Protein AF-A0A3B9ANY9-F1 (afdb_monomer)

Sequence (189 aa):
MGKILELLLRNGGFVTFLLLEVISFAIMVNFNTRQGEIWANTTGIFGGRALEKRQMASDYFNLYERADSLAHIVDSLQLRLSNARQIQIPIRDTFFLVSYDSLSRNDSVLRKTVRPLFRSLTAKVVKNSVSSANNWLIINRGSSDGVRTDMAVLSPEGIVGIARHVSSHFSLVMSVLHQQAKISVALPM

pLDDT: mean 70.11, std 19.38, range [39.09, 96.5]

Radius of gyration: 36.95 Å; Cα contacts (8 Å, |Δi|>4): 162; chains: 1; bounding box: 74×45×125 Å

Nearest PDB structures (foldseek):
  2j5u-assembly1_A  TM=5.912E-01  e=7.733E-05  Listeria monocytogenes
  6zm0-assembly1_AAA  TM=9.272E-01  e=2.166E-03  Pseudomonas aeruginosa PAO1
  2qf4-assembly2_B  TM=8.988E-01  e=1.078E-02  Streptococcus pneumoniae R6
  7eft-assembly1_A  TM=5.488E-01  e=4.630E-04  Escherichia coli
  7eft-assembly1_B  TM=5.488E-01  e=5.927E-04  Escherichia coli

Mean predicted aligned error: 20.97 Å

Foldseek 3Di:
DCPVVVVCVVPVVVVVVVVVVVVVVVCCVVVPPPPPVVVVVPVCPVVVVVVVVVVVVVVVVVVVVVVVVVVVVVVVVVVVVVVVVVPPDPPDPPQFDQDQPPPDDDDDDRPRPTDGPDDDDDWDWPDWDQPDLFTKTKTQAFVCSVDDFQDWDADPVGTFFTFHAGDHGMTITGGPSHPPGDDDDDDDD

Secondary structure (DSSP, 8-state):
--HHHHHHHHSHHHHHHHHHHHHHHHHHHHH--S-HHHHTTTHHHHHHHHHHHHHHHHHHHHHHHHHHHHHHHHHHHHHHHHHHHHS-----TTSEE--------S-S------EESS------EEEE--SSSS-EEEES--GGGT--TT-EEEETTEEEEEEEEE-SS-EEEEETTSTT---------

Structure (mmCIF, N/CA/C/O backbone):
data_AF-A0A3B9ANY9-F1
#
_entry.id   AF-A0A3B9ANY9-F1
#
loop_
_atom_site.group_PDB
_atom_site.id
_atom_site.type_symbol
_atom_site.label_atom_id
_atom_site.label_alt_id
_atom_site.label_comp_id
_atom_site.label_asym_id
_atom_site.label_entity_id
_atom_site.label_seq_id
_atom_site.pdbx_PDB_ins_code
_atom_site.Cartn_x
_atom_site.Cartn_y
_atom_site.Cartn_z
_atom_site.occupancy
_atom_site.B_iso_or_equiv
_atom_site.auth_seq_id
_atom_site.auth_comp_id
_atom_site.auth_asym_id
_atom_site.auth_atom_id
_atom_site.pdbx_PDB_model_num
ATOM 1 N N . MET A 1 1 ? -31.650 2.232 78.084 1.00 53.00 1 MET A N 1
ATOM 2 C CA . MET A 1 1 ? -31.500 1.262 76.976 1.00 53.00 1 MET A CA 1
ATOM 3 C C . MET A 1 1 ? -32.788 0.485 76.626 1.00 53.00 1 MET A C 1
ATOM 5 O O . MET A 1 1 ? -32.743 -0.274 75.677 1.00 53.00 1 MET A O 1
ATOM 9 N N . GLY A 1 2 ? -33.938 0.663 77.309 1.00 59.94 2 GLY A N 1
ATOM 10 C CA . GLY A 1 2 ? -35.181 -0.086 76.993 1.00 59.94 2 GLY A CA 1
ATOM 11 C C . GLY A 1 2 ? -36.208 0.624 76.092 1.00 59.94 2 GLY A C 1
ATOM 12 O O . GLY A 1 2 ? -36.966 -0.037 75.394 1.00 59.94 2 GLY A O 1
ATOM 13 N N . LYS A 1 3 ? -36.202 1.966 76.039 1.00 62.62 3 LYS A N 1
ATOM 14 C CA . LYS A 1 3 ? -37.214 2.754 75.301 1.00 62.62 3 LYS A CA 1
ATOM 15 C C . LYS A 1 3 ? -37.162 2.585 73.777 1.00 62.62 3 LYS A C 1
ATOM 17 O O . LYS A 1 3 ? -38.187 2.690 73.122 1.00 62.62 3 LYS A O 1
ATOM 22 N N . ILE A 1 4 ? -35.981 2.314 73.217 1.00 67.06 4 ILE A N 1
ATOM 23 C CA . ILE A 1 4 ? -35.810 2.085 71.770 1.00 67.06 4 ILE A CA 1
ATOM 24 C C . ILE A 1 4 ? -36.381 0.712 71.385 1.00 67.06 4 ILE A C 1
ATOM 26 O O . ILE A 1 4 ? -37.033 0.584 70.354 1.00 67.06 4 ILE A O 1
ATOM 30 N N . LEU A 1 5 ? -36.201 -0.294 72.252 1.00 65.81 5 LEU A N 1
ATOM 31 C CA . LEU A 1 5 ? -36.731 -1.643 72.046 1.00 65.81 5 LEU A CA 1
ATOM 32 C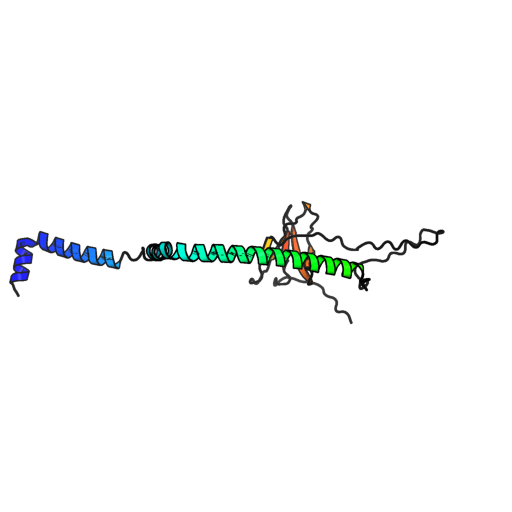 C . LEU A 1 5 ? -38.263 -1.676 72.175 1.00 65.81 5 LEU A C 1
ATOM 34 O O . LEU A 1 5 ? -38.941 -2.352 71.412 1.00 65.81 5 LEU A O 1
ATOM 38 N N . GLU A 1 6 ? -38.814 -0.896 73.106 1.00 67.38 6 GLU A N 1
ATOM 39 C CA . GLU A 1 6 ? -40.261 -0.765 73.310 1.00 67.38 6 GLU A CA 1
ATOM 40 C C . GLU A 1 6 ? -40.953 -0.065 72.124 1.00 67.38 6 GLU A C 1
ATOM 42 O O . GLU A 1 6 ? -42.042 -0.460 71.709 1.00 67.38 6 GLU A O 1
ATOM 47 N N . LEU A 1 7 ? -40.283 0.918 71.509 1.00 65.12 7 LEU A N 1
ATOM 48 C CA . LEU A 1 7 ? -40.751 1.601 70.297 1.00 65.12 7 LEU A CA 1
ATOM 49 C C . LEU A 1 7 ? -40.698 0.674 69.064 1.00 65.12 7 LEU A C 1
ATOM 51 O O . LEU A 1 7 ? -41.593 0.725 68.219 1.00 65.12 7 LEU A O 1
ATOM 55 N N . LEU A 1 8 ? -39.707 -0.229 69.018 1.00 62.38 8 LEU A N 1
ATOM 56 C CA . LEU A 1 8 ? -39.578 -1.285 68.008 1.00 62.38 8 LEU A CA 1
ATOM 57 C C . LEU A 1 8 ? -40.636 -2.393 68.163 1.00 62.38 8 LEU A C 1
ATOM 59 O O . LEU A 1 8 ? -41.054 -2.966 67.170 1.00 62.38 8 LEU A O 1
ATOM 63 N N . LEU A 1 9 ? -41.095 -2.706 69.376 1.00 66.00 9 LEU A N 1
ATOM 64 C CA . LEU A 1 9 ? -42.135 -3.723 69.602 1.00 66.00 9 LEU A CA 1
ATOM 65 C C . LEU A 1 9 ? -43.556 -3.170 69.421 1.00 66.00 9 LEU A C 1
ATOM 67 O O . LEU A 1 9 ? -44.425 -3.875 68.913 1.00 66.00 9 LEU A O 1
ATOM 71 N N . ARG A 1 10 ? -43.803 -1.905 69.786 1.00 69.06 10 ARG A N 1
ATOM 72 C CA . ARG A 1 10 ? -45.135 -1.280 69.709 1.00 69.06 10 ARG A CA 1
ATOM 73 C C . ARG A 1 10 ? -45.538 -0.871 68.289 1.00 69.06 10 ARG A C 1
ATOM 75 O O . ARG A 1 10 ? -46.685 -1.077 67.908 1.00 69.06 10 ARG A O 1
ATOM 82 N N . ASN A 1 11 ? -44.598 -0.346 67.499 1.00 70.81 11 ASN A N 1
ATOM 83 C CA . ASN A 1 11 ? -44.817 0.067 66.105 1.00 70.81 11 ASN A CA 1
ATOM 84 C C . ASN A 1 11 ? -43.984 -0.778 65.124 1.00 70.81 11 ASN A C 1
ATOM 86 O O . ASN A 1 11 ? -43.576 -0.286 64.070 1.00 70.81 11 ASN A O 1
ATOM 90 N N . GLY A 1 12 ? -43.721 -2.043 65.473 1.00 69.69 12 GLY A N 1
ATOM 91 C CA . GLY A 1 12 ? -42.703 -2.872 64.826 1.00 69.69 12 GLY A CA 1
ATOM 92 C C . GLY A 1 12 ? -42.782 -2.922 63.315 1.00 69.69 12 GLY A C 1
ATOM 93 O O . GLY A 1 12 ? -41.768 -2.674 62.679 1.00 69.69 12 GLY A O 1
ATOM 94 N N . GLY A 1 13 ? -43.976 -3.088 62.741 1.00 77.19 13 GLY A N 1
ATOM 95 C CA . GLY A 1 13 ? -44.142 -3.074 61.285 1.00 77.19 13 GLY A CA 1
ATOM 96 C C . GLY A 1 13 ? -43.659 -1.774 60.626 1.00 77.19 13 GLY A C 1
ATOM 97 O O . GLY A 1 13 ? -42.926 -1.820 59.640 1.00 77.19 13 GLY A O 1
ATOM 98 N N . PHE A 1 14 ? -44.005 -0.615 61.197 1.00 78.56 14 PHE A N 1
ATOM 99 C CA . PHE A 1 14 ? -43.627 0.694 60.650 1.00 78.56 14 PHE A CA 1
ATOM 100 C C . PHE A 1 14 ? -42.130 0.979 60.816 1.00 78.56 14 PHE A C 1
ATOM 102 O O . PHE A 1 14 ? -41.488 1.484 59.898 1.00 78.56 14 PHE A O 1
ATOM 109 N N . VAL A 1 15 ? -41.546 0.614 61.962 1.00 80.50 15 VAL A N 1
ATOM 110 C CA . VAL A 1 15 ? -40.112 0.836 62.204 1.00 80.50 15 VAL A CA 1
ATOM 111 C C . VAL A 1 15 ? -39.258 -0.112 61.361 1.00 80.50 15 VAL A C 1
ATOM 113 O O . VAL A 1 15 ? -38.256 0.321 60.795 1.00 80.50 15 VAL A O 1
ATOM 116 N N . THR A 1 16 ? -39.662 -1.379 61.206 1.00 79.62 16 THR A N 1
ATOM 117 C CA . THR A 1 16 ? -38.963 -2.317 60.315 1.00 79.62 16 THR A CA 1
ATOM 118 C C . THR A 1 16 ? -39.069 -1.903 58.854 1.00 79.62 16 THR A C 1
ATOM 120 O O . THR A 1 16 ? -38.093 -2.052 58.126 1.00 79.62 16 THR A O 1
ATOM 123 N N . PHE A 1 17 ? -40.210 -1.343 58.435 1.00 85.19 17 PHE A N 1
ATOM 124 C CA . PHE A 1 17 ? -40.393 -0.804 57.087 1.00 85.19 17 PHE A CA 1
ATOM 125 C C . PHE A 1 17 ? -39.437 0.365 56.819 1.00 85.19 17 PHE A C 1
ATOM 127 O O . PHE A 1 17 ? -38.683 0.314 55.854 1.00 85.19 17 PHE A O 1
ATOM 134 N N . LEU A 1 18 ? -39.386 1.354 57.720 1.00 86.62 18 LEU A N 1
ATOM 135 C CA . LEU A 1 18 ? -38.495 2.512 57.592 1.00 86.62 18 LEU A CA 1
ATOM 136 C C . LEU A 1 18 ? -37.012 2.102 57.559 1.00 86.62 18 LEU A C 1
ATOM 138 O O . LEU A 1 18 ? -36.223 2.640 56.785 1.00 86.62 18 LEU A O 1
ATOM 142 N N . LEU A 1 19 ? -36.625 1.133 58.393 1.00 85.94 19 LEU A N 1
ATOM 143 C CA . LEU A 1 19 ? -35.255 0.623 58.445 1.00 85.94 19 LEU A CA 1
ATOM 144 C C . LEU A 1 19 ? -34.889 -0.088 57.131 1.00 85.94 19 LEU A C 1
ATOM 146 O O . LEU A 1 19 ? -33.840 0.202 56.551 1.00 85.94 19 LEU A O 1
ATOM 150 N N . LEU A 1 20 ? -35.769 -0.959 56.620 1.00 87.19 20 LEU A N 1
ATOM 151 C CA . LEU A 1 20 ? -35.579 -1.599 55.315 1.00 87.19 20 LEU A CA 1
ATOM 152 C C . LEU A 1 20 ? -35.533 -0.580 54.171 1.00 87.19 20 LEU A C 1
ATOM 154 O O . LEU A 1 20 ? -34.732 -0.750 53.256 1.00 87.19 20 LEU A O 1
ATOM 158 N N . GLU A 1 21 ? -36.346 0.473 54.218 1.00 89.88 21 GLU A N 1
ATOM 159 C CA . GLU A 1 21 ? -36.380 1.519 53.196 1.00 89.88 21 GLU A CA 1
ATOM 160 C C . GLU A 1 21 ? -35.056 2.287 53.133 1.00 89.88 21 GLU A C 1
ATOM 162 O O . GLU A 1 21 ? -34.485 2.423 52.053 1.00 89.88 21 GLU A O 1
ATOM 167 N N . VAL A 1 22 ? -34.492 2.683 54.280 1.00 90.62 22 VAL A N 1
ATOM 168 C CA . VAL A 1 22 ? -33.173 3.339 54.343 1.00 90.62 22 VAL A CA 1
ATOM 169 C C . VAL A 1 22 ? -32.061 2.413 53.842 1.00 90.62 22 VAL A C 1
ATOM 171 O O . VAL A 1 22 ? -31.200 2.853 53.079 1.00 90.62 22 VAL A O 1
ATOM 174 N N . ILE A 1 23 ? -32.082 1.129 54.219 1.00 87.69 23 ILE A N 1
ATOM 175 C CA . ILE A 1 23 ? -31.108 0.139 53.730 1.00 87.69 23 ILE A CA 1
ATOM 176 C C . ILE A 1 23 ? -31.239 -0.044 52.214 1.00 87.69 23 ILE A C 1
ATOM 178 O O . ILE A 1 23 ? -30.233 -0.039 51.506 1.00 87.69 23 ILE A O 1
ATOM 182 N N . SER A 1 24 ? -32.460 -0.163 51.697 1.00 83.31 24 SER A N 1
ATOM 183 C CA . SER A 1 24 ? -32.713 -0.325 50.266 1.00 83.31 24 SER A CA 1
ATOM 184 C C . SER A 1 24 ? -32.292 0.915 49.477 1.00 83.31 24 SER A C 1
ATOM 186 O O . SER A 1 24 ? -31.692 0.785 48.412 1.00 83.31 24 SER A O 1
ATOM 188 N N . PHE A 1 25 ? -32.533 2.117 50.005 1.00 84.62 25 PHE A N 1
ATOM 189 C CA . PHE A 1 25 ? -32.096 3.370 49.389 1.00 84.62 25 PHE A CA 1
ATOM 190 C C . PHE A 1 25 ? -30.568 3.498 49.401 1.00 84.62 25 PHE A C 1
ATOM 192 O O . PHE A 1 25 ? -29.973 3.886 48.398 1.00 84.62 25 PHE A O 1
ATOM 199 N N . ALA A 1 26 ? -29.909 3.102 50.495 1.00 80.88 26 ALA A N 1
ATOM 200 C CA . ALA A 1 26 ? -28.451 3.070 50.586 1.00 80.88 26 ALA A CA 1
ATOM 201 C C . ALA A 1 26 ? -27.836 2.073 49.589 1.00 80.88 26 ALA A C 1
ATOM 203 O O . ALA A 1 26 ? -26.837 2.391 48.939 1.00 80.88 26 ALA A O 1
ATOM 204 N N . ILE A 1 27 ? -28.446 0.894 49.425 1.00 76.38 27 ILE A N 1
ATOM 205 C CA . ILE A 1 27 ? -28.044 -0.091 48.414 1.00 76.38 27 ILE A CA 1
ATOM 206 C C . ILE A 1 27 ? -28.290 0.463 47.007 1.00 76.38 27 ILE A C 1
ATOM 208 O O . ILE A 1 27 ? -27.401 0.362 46.173 1.00 76.38 27 ILE A O 1
ATOM 212 N N . MET A 1 28 ? -29.426 1.109 46.739 1.00 77.94 28 MET A N 1
ATOM 213 C CA . MET A 1 28 ? -29.736 1.716 45.439 1.00 77.94 28 MET A CA 1
ATOM 214 C C . MET A 1 28 ? -28.754 2.832 45.066 1.00 77.94 28 MET A C 1
ATOM 216 O O . MET A 1 28 ? -28.295 2.879 43.929 1.00 77.94 28 MET A O 1
ATOM 220 N N . VAL A 1 29 ? -28.376 3.691 46.014 1.00 71.25 29 VAL A N 1
ATOM 221 C CA . VAL A 1 29 ? -27.382 4.751 45.785 1.00 71.25 29 VAL A CA 1
ATOM 222 C C . VAL A 1 29 ? -25.990 4.166 45.520 1.00 71.25 29 VAL A C 1
ATOM 224 O O . VAL A 1 29 ? -25.296 4.645 44.628 1.00 71.25 29 VAL A O 1
ATOM 227 N N . ASN A 1 30 ? -25.586 3.113 46.239 1.00 67.19 30 ASN A N 1
ATOM 228 C CA . ASN A 1 30 ? -24.261 2.506 46.062 1.00 67.19 30 ASN A CA 1
ATOM 229 C C . ASN A 1 30 ? -24.165 1.588 44.827 1.00 67.19 30 ASN A C 1
ATOM 231 O O . ASN A 1 30 ? -23.149 1.601 44.132 1.00 67.19 30 ASN A O 1
ATOM 235 N N . PHE A 1 31 ? -25.208 0.808 44.519 1.00 62.72 31 PHE A N 1
ATOM 236 C CA . PHE A 1 31 ? -25.221 -0.136 43.393 1.00 62.72 31 PHE A CA 1
ATOM 237 C C . PHE A 1 31 ? -25.700 0.474 42.071 1.00 62.72 31 PHE A C 1
ATOM 239 O O . PHE A 1 31 ? -25.491 -0.138 41.024 1.00 62.72 31 PHE A O 1
ATOM 246 N N . ASN A 1 32 ? -26.266 1.687 42.065 1.00 54.31 32 ASN A N 1
ATOM 247 C CA . ASN A 1 32 ? -26.589 2.406 40.828 1.00 54.31 32 ASN A CA 1
ATOM 248 C C . ASN A 1 32 ? -25.433 3.297 40.340 1.00 54.31 32 ASN A C 1
ATOM 250 O O . ASN A 1 32 ? -25.612 4.450 39.955 1.00 54.31 32 ASN A O 1
ATOM 254 N N . THR A 1 33 ? -24.224 2.737 40.302 1.00 54.59 33 THR A N 1
ATOM 255 C CA . THR A 1 33 ? -23.091 3.289 39.545 1.00 54.59 33 THR A CA 1
ATOM 256 C C . THR A 1 33 ? -22.967 2.608 38.181 1.00 54.59 33 THR A C 1
ATOM 258 O O . THR A 1 33 ? -21.911 2.146 37.761 1.00 54.59 33 THR A O 1
ATOM 261 N N . ARG A 1 34 ? -24.068 2.621 37.424 1.00 53.94 34 ARG A N 1
ATOM 262 C CA . ARG A 1 34 ? -24.044 2.588 35.954 1.00 53.94 34 ARG A CA 1
ATOM 263 C C . ARG A 1 34 ? -24.903 3.711 35.389 1.00 53.94 34 ARG A C 1
ATOM 265 O O . ARG A 1 34 ? -25.868 3.483 34.675 1.00 53.94 34 ARG A O 1
ATOM 272 N N . GLN A 1 35 ? -24.509 4.940 35.713 1.00 45.81 35 GLN A N 1
ATOM 273 C CA . GLN A 1 35 ? -24.848 6.138 34.936 1.00 45.81 35 GLN A CA 1
ATOM 274 C C . GLN A 1 35 ? -23.787 7.253 35.067 1.00 45.81 35 GLN A C 1
ATOM 276 O O . GLN A 1 35 ? -24.061 8.422 34.809 1.00 45.81 35 GLN A O 1
ATOM 281 N N . GLY A 1 36 ? -22.539 6.885 35.392 1.00 46.50 36 GLY A N 1
ATOM 282 C CA . GLY A 1 36 ? -21.379 7.787 35.335 1.00 46.50 36 GLY A CA 1
ATOM 283 C C . GLY A 1 36 ? -20.925 8.137 33.909 1.00 46.50 36 GLY A C 1
ATOM 284 O O . GLY A 1 36 ? -20.193 9.101 33.722 1.00 46.50 36 GLY A O 1
ATOM 285 N N . GLU A 1 37 ? -21.401 7.411 32.892 1.00 45.47 37 GLU A N 1
ATOM 286 C CA . GLU A 1 37 ? -21.066 7.667 31.480 1.00 45.47 37 GLU A CA 1
ATOM 287 C C . GLU A 1 37 ? -22.014 8.675 30.798 1.00 45.47 37 GLU A C 1
ATOM 289 O O . GLU A 1 37 ? -21.666 9.264 29.774 1.00 45.47 37 GLU A O 1
ATOM 294 N N . ILE A 1 38 ? -23.191 8.950 31.378 1.00 50.59 38 ILE A N 1
ATOM 295 C CA . ILE A 1 38 ? -24.170 9.877 30.778 1.00 50.59 38 ILE A CA 1
ATOM 296 C C . ILE A 1 38 ? -23.976 11.316 31.288 1.00 50.59 38 ILE A C 1
ATOM 298 O O . ILE A 1 38 ? -24.151 12.264 30.527 1.00 50.59 38 ILE A O 1
ATOM 302 N N . TRP A 1 39 ? -23.500 11.517 32.521 1.00 39.34 39 TRP A N 1
ATOM 303 C CA . TRP A 1 39 ? -23.216 12.866 33.043 1.00 39.34 39 TRP A CA 1
ATOM 304 C C . TRP A 1 39 ? -21.868 13.448 32.593 1.00 39.34 39 TRP A C 1
ATOM 306 O O . TRP A 1 39 ? -21.738 14.669 32.512 1.00 39.34 39 TRP A O 1
ATOM 316 N N . ALA A 1 40 ? -20.906 12.614 32.180 1.00 48.75 40 ALA A N 1
ATOM 317 C CA . ALA A 1 40 ? -19.697 13.084 31.495 1.00 48.75 40 ALA A CA 1
ATOM 318 C C . ALA A 1 40 ? -20.006 13.770 30.144 1.00 48.75 40 ALA A C 1
ATOM 320 O O . ALA A 1 40 ? -19.209 14.573 29.665 1.00 48.75 40 ALA A O 1
ATOM 321 N N . ASN A 1 41 ? -21.184 13.515 29.560 1.00 47.84 41 ASN A N 1
ATOM 322 C CA . ASN A 1 41 ? -21.620 14.128 28.306 1.00 47.84 41 ASN A CA 1
ATOM 323 C C . ASN A 1 41 ? -22.408 15.442 28.479 1.00 47.84 41 ASN A C 1
ATOM 325 O O . ASN A 1 41 ? -22.498 16.213 27.528 1.00 47.84 41 ASN A O 1
ATOM 329 N N . THR A 1 42 ? -22.928 15.768 29.668 1.00 45.12 42 THR A N 1
ATOM 330 C CA . THR A 1 42 ? -23.765 16.977 29.846 1.00 45.12 42 THR A CA 1
ATOM 331 C C . THR A 1 42 ? -22.953 18.237 30.168 1.00 45.12 42 THR A C 1
ATOM 333 O O . THR A 1 42 ? -23.313 19.327 29.722 1.00 45.12 42 THR A O 1
ATOM 336 N N . THR A 1 43 ? -21.792 18.123 30.821 1.00 42.88 43 THR A N 1
ATOM 337 C CA . THR A 1 43 ? -20.878 19.273 31.018 1.00 42.88 43 THR A CA 1
ATOM 338 C C . THR A 1 43 ? -20.186 19.705 29.711 1.00 42.88 43 THR A C 1
ATOM 340 O O . THR A 1 43 ? -19.623 20.795 29.626 1.00 42.88 43 THR A O 1
ATOM 343 N N . GLY A 1 44 ? -20.290 18.900 28.646 1.00 48.59 44 GLY A N 1
ATOM 344 C CA . GLY A 1 44 ? -19.804 19.231 27.303 1.00 48.59 44 GLY A CA 1
ATOM 345 C C . GLY A 1 44 ? -20.751 20.094 26.458 1.00 48.59 44 GLY A C 1
ATOM 346 O O . GLY A 1 44 ?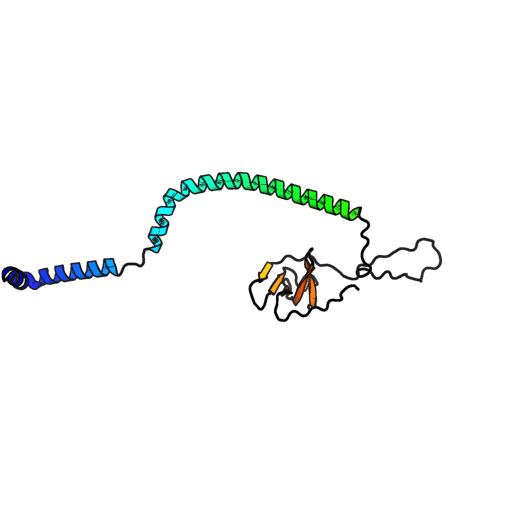 -20.317 20.657 25.457 1.00 48.59 44 GLY A O 1
ATOM 347 N N . ILE A 1 45 ? -22.026 20.254 26.836 1.00 48.06 45 ILE A N 1
ATOM 348 C CA . ILE A 1 45 ? -23.029 20.882 25.950 1.00 48.06 45 ILE A CA 1
ATOM 349 C C . ILE A 1 45 ? -23.028 22.417 26.064 1.00 48.06 45 ILE A C 1
ATOM 351 O O . ILE A 1 45 ? -23.220 23.110 25.066 1.00 48.06 45 ILE A O 1
ATOM 355 N N . PHE A 1 46 ? -22.722 22.976 27.241 1.00 46.44 46 PHE A N 1
ATOM 356 C CA . PHE A 1 46 ? -22.557 24.432 27.399 1.00 46.44 46 PHE A CA 1
ATOM 357 C C . PHE A 1 46 ? -21.133 24.926 27.088 1.00 46.44 46 PHE A C 1
ATOM 359 O O . PHE A 1 46 ? -20.973 26.054 26.624 1.00 46.44 46 PHE A O 1
ATOM 366 N N . GLY A 1 47 ? -20.111 24.075 27.246 1.00 50.31 47 GLY A N 1
ATOM 367 C CA . GLY A 1 47 ? -18.748 24.347 26.763 1.00 50.31 47 GLY A CA 1
ATOM 368 C C . GLY A 1 47 ? -18.593 24.196 25.241 1.00 50.31 47 GLY A C 1
ATOM 369 O O . GLY A 1 47 ? -17.744 24.851 24.635 1.00 50.31 47 GLY A O 1
ATOM 370 N N . GLY A 1 48 ? -19.457 23.394 24.606 1.00 43.62 48 GLY A N 1
ATOM 371 C CA . GLY A 1 48 ? -19.420 23.104 23.171 1.00 43.62 48 GLY A CA 1
ATOM 372 C C . GLY A 1 48 ? -19.661 24.316 22.269 1.00 43.62 48 GLY A C 1
ATOM 373 O O . GLY A 1 48 ? -18.995 24.448 21.249 1.00 43.62 48 GLY A O 1
ATOM 374 N N . ARG A 1 49 ? -20.516 25.274 22.663 1.00 48.22 49 ARG A N 1
ATOM 375 C CA . ARG A 1 49 ? -20.822 26.459 21.828 1.00 48.22 49 ARG A CA 1
ATOM 376 C C . ARG A 1 49 ? -19.689 27.487 21.752 1.00 48.22 49 ARG A C 1
ATOM 378 O O . ARG A 1 49 ? -19.588 28.220 20.769 1.00 48.22 49 ARG A O 1
ATOM 385 N N . ALA A 1 50 ? -18.829 27.550 22.768 1.00 54.88 50 ALA A N 1
ATOM 386 C CA . ALA A 1 50 ? -17.623 28.378 22.727 1.00 54.88 50 ALA A CA 1
ATOM 387 C C . ALA A 1 50 ? -16.503 27.706 21.911 1.00 54.88 50 ALA A C 1
ATOM 389 O O . ALA A 1 50 ? -15.721 28.390 21.249 1.00 54.88 50 ALA A O 1
ATOM 390 N N . LEU A 1 51 ? -16.457 26.369 21.915 1.00 50.75 51 LEU A N 1
ATOM 391 C CA . LEU A 1 51 ? -15.485 25.585 21.156 1.00 50.75 51 LEU A CA 1
ATOM 392 C C . LEU A 1 51 ? -15.829 25.532 19.654 1.00 50.75 51 LEU A C 1
ATOM 394 O O . LEU A 1 51 ? -14.942 25.669 18.818 1.00 50.75 51 LEU A O 1
ATOM 398 N N . GLU A 1 52 ? -17.115 25.455 19.307 1.00 51.69 52 GLU A N 1
ATOM 399 C CA . GLU A 1 52 ? -17.617 25.420 17.924 1.00 51.69 52 GLU A CA 1
ATOM 400 C C . GLU A 1 52 ? -17.329 26.726 17.158 1.00 51.69 52 GLU A C 1
ATOM 402 O O . GLU A 1 52 ? -16.891 26.696 16.008 1.00 51.69 52 GLU A O 1
ATOM 407 N N . LYS A 1 53 ? -17.447 27.888 17.821 1.00 52.53 53 LYS A N 1
ATOM 408 C CA . LYS A 1 53 ? -17.065 29.182 17.223 1.00 52.53 53 LYS A CA 1
ATOM 409 C C . LYS A 1 53 ? -15.556 29.327 17.003 1.00 52.53 53 LYS A C 1
ATOM 411 O O . LYS A 1 53 ? -15.145 30.011 16.068 1.00 52.53 53 LYS A O 1
ATOM 416 N N . ARG A 1 54 ? -14.725 28.677 17.828 1.00 52.97 54 ARG A N 1
ATOM 417 C CA . ARG A 1 54 ? -13.268 28.611 17.618 1.00 52.97 54 ARG A CA 1
ATOM 418 C C . ARG A 1 54 ? -12.908 27.690 16.451 1.00 52.97 54 ARG A C 1
ATOM 420 O O . ARG A 1 54 ? -12.010 28.019 15.680 1.00 52.97 54 ARG A O 1
ATOM 427 N N . GLN A 1 55 ? -13.637 26.587 16.299 1.00 44.47 55 GLN A N 1
ATOM 428 C CA . GLN A 1 55 ? -13.429 25.628 15.219 1.00 44.47 55 GLN A CA 1
ATOM 429 C C . GLN A 1 55 ? -13.802 26.221 13.851 1.00 44.47 55 GLN A C 1
ATOM 431 O O . GLN A 1 55 ? -13.007 26.125 12.925 1.00 44.47 55 GLN A O 1
ATOM 436 N N . MET A 1 56 ? -14.923 26.948 13.743 1.00 51.69 56 MET A N 1
ATOM 437 C CA . MET A 1 56 ? -15.331 27.606 12.489 1.00 51.69 56 MET A CA 1
ATOM 438 C C . MET A 1 56 ? -14.335 28.667 11.996 1.00 51.69 56 MET A C 1
ATOM 440 O O . MET A 1 56 ? -14.120 28.794 10.792 1.00 51.69 56 MET A O 1
ATOM 444 N N . ALA A 1 57 ? -13.699 29.414 12.905 1.00 56.47 57 ALA A N 1
ATOM 445 C CA . ALA A 1 57 ? -12.652 30.365 12.530 1.00 56.47 57 ALA A CA 1
ATOM 446 C C . ALA A 1 57 ? -11.369 29.643 12.072 1.00 56.47 57 ALA A C 1
ATOM 448 O O . ALA A 1 57 ? -10.787 30.020 11.059 1.00 56.47 57 ALA A O 1
ATOM 449 N N . SER A 1 58 ? -10.965 28.575 12.772 1.00 55.69 58 SER A N 1
ATOM 450 C CA . SER A 1 58 ? -9.809 27.737 12.406 1.00 55.69 58 SER A CA 1
ATOM 451 C C . SER A 1 58 ? -9.996 27.019 11.063 1.00 55.69 58 SER A C 1
ATOM 453 O O . SER A 1 58 ? -9.052 26.914 10.279 1.00 55.69 58 SER A O 1
ATOM 455 N N . ASP A 1 59 ? -11.216 26.574 10.758 1.00 54.41 59 ASP A N 1
ATOM 456 C CA . ASP A 1 59 ? -11.545 25.901 9.500 1.00 54.41 59 ASP A CA 1
ATOM 457 C C . ASP A 1 59 ? -11.497 26.860 8.297 1.00 54.41 59 ASP A C 1
ATOM 459 O O . ASP A 1 59 ? -11.093 26.445 7.210 1.00 54.41 59 ASP A O 1
ATOM 463 N N . TYR A 1 60 ? -11.813 28.151 8.478 1.00 56.25 60 TYR A N 1
ATOM 464 C CA . TYR A 1 60 ? -11.714 29.159 7.411 1.00 56.25 60 TYR A CA 1
ATOM 465 C C . TYR A 1 60 ? -10.255 29.511 7.073 1.00 56.25 60 TYR A C 1
ATOM 467 O O . TYR A 1 60 ? -9.904 29.630 5.899 1.00 56.25 60 TYR A O 1
ATOM 475 N N . PHE A 1 61 ? -9.380 29.600 8.084 1.00 58.88 61 PHE A N 1
ATOM 476 C CA . PHE A 1 61 ? -7.939 29.782 7.867 1.00 58.88 61 PHE A CA 1
ATOM 477 C C . PHE A 1 61 ? -7.279 28.519 7.283 1.00 58.88 61 PHE A C 1
ATOM 479 O O . PHE A 1 61 ? -6.482 28.629 6.354 1.00 58.88 61 PHE A O 1
ATOM 486 N N . ASN A 1 62 ? -7.697 27.320 7.710 1.00 56.22 62 ASN A N 1
ATOM 487 C CA . ASN A 1 62 ? -7.235 26.052 7.129 1.00 56.22 62 ASN A CA 1
ATOM 488 C C . ASN A 1 62 ? -7.656 25.859 5.665 1.00 56.22 62 ASN A C 1
ATOM 490 O O . ASN A 1 62 ? -6.955 25.183 4.914 1.00 56.22 62 ASN A O 1
ATOM 494 N N . LEU A 1 63 ? -8.803 26.397 5.239 1.00 57.34 63 LEU A N 1
ATOM 495 C CA . LEU A 1 63 ? -9.247 26.258 3.850 1.00 57.34 63 LEU A CA 1
ATOM 496 C C . LEU A 1 63 ? -8.395 27.105 2.896 1.00 57.34 63 LEU A C 1
ATOM 498 O O . LEU A 1 63 ? -8.080 26.644 1.800 1.00 57.34 63 LEU A O 1
ATOM 502 N N . TYR A 1 64 ? -7.966 28.293 3.334 1.00 54.41 64 TYR A N 1
ATOM 503 C CA . TYR A 1 64 ? -7.025 29.133 2.589 1.00 54.41 64 TYR A CA 1
ATOM 504 C C . TYR A 1 64 ? -5.638 28.475 2.509 1.00 54.41 64 TYR A C 1
ATOM 506 O O . TYR A 1 64 ? -5.080 28.348 1.425 1.00 54.41 64 TYR A O 1
ATOM 514 N N . GLU A 1 65 ? -5.138 27.927 3.619 1.00 56.88 65 GLU A N 1
ATOM 515 C CA . GLU A 1 65 ? -3.853 27.209 3.674 1.00 56.88 65 GLU A CA 1
ATOM 516 C C . GLU A 1 65 ? -3.853 25.922 2.823 1.00 56.88 65 GLU A C 1
ATOM 518 O O . GLU A 1 65 ? -2.855 25.565 2.191 1.00 56.88 65 GLU A O 1
ATOM 523 N N . ARG A 1 66 ? -4.997 25.230 2.732 1.00 52.59 66 ARG A N 1
ATOM 524 C CA . ARG A 1 66 ? -5.184 24.069 1.842 1.00 52.59 66 ARG A CA 1
ATOM 525 C C . ARG A 1 66 ? -5.286 24.458 0.369 1.00 52.59 66 ARG A C 1
ATOM 527 O O . ARG A 1 66 ? -4.811 23.705 -0.477 1.00 52.59 66 ARG A O 1
ATOM 534 N N . ALA A 1 67 ? -5.886 25.603 0.054 1.00 60.22 67 ALA A N 1
ATOM 535 C CA . ALA A 1 67 ? -5.949 26.107 -1.315 1.00 60.22 67 ALA A CA 1
ATOM 536 C C . ALA A 1 67 ? -4.561 26.544 -1.813 1.00 60.22 67 ALA A C 1
ATOM 538 O O . ALA A 1 67 ? -4.160 26.149 -2.908 1.00 60.22 67 ALA A O 1
ATOM 539 N N . ASP A 1 68 ? -3.800 27.262 -0.982 1.00 57.81 68 ASP A N 1
ATOM 540 C CA . ASP A 1 68 ? -2.449 27.730 -1.318 1.00 57.81 68 ASP A CA 1
ATOM 541 C C . ASP A 1 68 ? -1.439 26.573 -1.378 1.00 57.81 68 ASP A C 1
ATOM 543 O O . ASP A 1 68 ? -0.618 26.486 -2.293 1.00 57.81 68 ASP A O 1
ATOM 547 N N . SER A 1 69 ? -1.546 25.598 -0.467 1.00 62.12 69 SER A N 1
ATOM 548 C CA . SER A 1 69 ? -0.718 24.387 -0.543 1.00 62.12 69 SER A CA 1
ATOM 549 C C . SER A 1 69 ? -1.042 23.531 -1.767 1.00 62.12 69 SER A C 1
ATOM 551 O O . SER A 1 69 ? -0.124 22.967 -2.363 1.00 62.12 69 SER A O 1
ATOM 553 N N . LEU A 1 70 ? -2.304 23.458 -2.203 1.00 60.53 70 LEU A N 1
ATOM 554 C CA . LEU A 1 70 ? -2.658 22.736 -3.425 1.00 60.53 70 LEU A CA 1
ATOM 555 C C . LEU A 1 70 ? -2.123 23.448 -4.675 1.00 60.53 70 LEU A C 1
ATOM 557 O O . LEU A 1 70 ? -1.592 22.776 -5.557 1.00 60.53 70 LEU A O 1
ATOM 561 N N . ALA A 1 71 ? -2.190 24.781 -4.729 1.00 63.72 71 ALA A N 1
ATOM 562 C CA . ALA A 1 71 ? -1.602 25.574 -5.809 1.00 63.72 71 ALA A CA 1
ATOM 563 C C . ALA A 1 71 ? -0.075 25.404 -5.865 1.00 63.72 71 ALA A C 1
ATOM 565 O O . ALA A 1 71 ? 0.472 25.073 -6.914 1.00 63.72 71 ALA A O 1
ATOM 566 N N . HIS A 1 72 ? 0.607 25.478 -4.720 1.00 64.69 72 HIS A N 1
ATOM 567 C CA . HIS A 1 72 ? 2.054 25.274 -4.636 1.00 64.69 72 HIS A CA 1
ATOM 568 C C . HIS A 1 72 ? 2.478 23.838 -5.009 1.00 64.69 72 HIS A C 1
ATOM 570 O O . HIS A 1 72 ? 3.525 23.621 -5.628 1.00 64.69 72 HIS A O 1
ATOM 576 N N . ILE A 1 73 ? 1.675 22.821 -4.672 1.00 62.84 73 ILE A N 1
ATOM 577 C CA . ILE A 1 73 ? 1.915 21.433 -5.102 1.00 62.84 73 ILE A CA 1
ATOM 578 C C . ILE A 1 73 ? 1.717 21.295 -6.615 1.00 62.84 73 ILE A C 1
ATOM 580 O O . ILE A 1 73 ? 2.535 20.653 -7.270 1.00 62.84 73 ILE A O 1
ATOM 584 N N . VAL A 1 74 ? 0.675 21.900 -7.191 1.00 70.44 74 VAL A N 1
ATOM 585 C CA . VAL A 1 74 ? 0.444 21.870 -8.643 1.00 70.44 74 VAL A CA 1
ATOM 586 C C . VAL A 1 74 ? 1.575 22.576 -9.386 1.00 70.44 74 VAL A C 1
ATOM 588 O O . VAL A 1 74 ? 2.125 21.988 -10.315 1.00 70.44 74 VAL A O 1
ATOM 591 N N . ASP A 1 75 ? 1.991 23.758 -8.939 1.00 67.69 75 ASP A N 1
ATOM 592 C CA . ASP A 1 75 ? 3.080 24.513 -9.560 1.00 67.69 75 ASP A CA 1
ATOM 593 C C . ASP A 1 75 ? 4.412 23.779 -9.434 1.00 67.69 75 ASP A C 1
ATOM 595 O O . ASP A 1 75 ? 5.121 23.608 -10.423 1.00 67.69 75 ASP A O 1
ATOM 599 N N . SER A 1 76 ? 4.740 23.236 -8.258 1.00 72.25 76 SER A N 1
ATOM 600 C CA . SER A 1 76 ? 5.969 22.453 -8.083 1.00 72.25 76 SER A CA 1
ATOM 601 C C . SER A 1 76 ? 5.964 21.145 -8.883 1.00 72.25 76 SER A C 1
ATOM 603 O O . SER A 1 76 ? 7.010 20.740 -9.395 1.00 72.25 76 SER A O 1
ATOM 605 N N . LEU A 1 77 ? 4.810 20.492 -9.057 1.00 68.56 77 LEU A N 1
ATOM 606 C CA . LEU A 1 77 ? 4.671 19.326 -9.932 1.00 68.56 77 LEU A CA 1
ATOM 607 C C . LEU A 1 77 ? 4.791 19.706 -11.409 1.00 68.56 77 LEU A C 1
ATOM 609 O O . LEU A 1 77 ? 5.463 18.998 -12.156 1.00 68.56 77 LEU A O 1
ATOM 613 N N . GLN A 1 78 ? 4.198 20.820 -11.838 1.00 67.38 78 GLN A N 1
ATOM 614 C CA . GLN A 1 78 ? 4.335 21.323 -13.205 1.00 67.38 78 GLN A CA 1
ATOM 615 C C . GLN A 1 78 ? 5.777 21.737 -13.509 1.00 67.38 78 GLN A C 1
ATOM 617 O O . GLN A 1 78 ? 6.282 21.404 -14.579 1.00 67.38 78 GLN A O 1
ATOM 622 N N . LEU A 1 79 ? 6.468 22.359 -12.552 1.00 66.19 79 LEU A N 1
ATOM 623 C CA . LEU A 1 79 ? 7.878 22.738 -12.648 1.00 66.19 79 LEU A CA 1
ATOM 624 C C . LEU A 1 79 ? 8.787 21.496 -12.652 1.00 66.19 79 LEU A C 1
ATOM 626 O O . LEU A 1 79 ? 9.750 21.419 -13.408 1.00 66.19 79 LEU A O 1
ATOM 630 N N . ARG A 1 80 ? 8.448 20.450 -11.887 1.00 62.81 80 ARG A N 1
ATOM 631 C CA . ARG A 1 80 ? 9.125 19.145 -11.981 1.00 62.81 80 ARG A CA 1
ATOM 632 C C . ARG A 1 80 ? 8.877 18.455 -13.315 1.00 62.81 80 ARG A C 1
ATOM 634 O O . ARG A 1 80 ? 9.799 17.838 -13.828 1.00 62.81 80 ARG A O 1
ATOM 641 N N . LEU A 1 81 ? 7.679 18.546 -13.889 1.00 63.47 81 LEU A N 1
ATOM 642 C CA . LEU A 1 81 ? 7.376 17.977 -15.204 1.00 63.47 81 LEU A CA 1
ATOM 643 C C . LEU A 1 81 ? 8.037 18.762 -16.342 1.00 63.47 81 LEU A C 1
ATOM 645 O O . LEU A 1 81 ? 8.500 18.143 -17.298 1.00 63.47 81 LEU A O 1
ATOM 649 N N . SER A 1 82 ? 8.119 20.092 -16.257 1.00 56.91 82 SER A N 1
ATOM 650 C CA . SER A 1 82 ? 8.843 20.912 -17.235 1.00 56.91 82 SER A CA 1
ATOM 651 C C . SER A 1 82 ? 10.350 20.669 -17.144 1.00 56.91 82 SER A C 1
ATOM 653 O O . SER A 1 82 ? 10.979 20.395 -18.166 1.00 56.91 82 SER A O 1
ATOM 655 N N . ASN A 1 83 ? 10.906 20.612 -15.930 1.00 57.00 83 ASN A N 1
ATOM 656 C CA . ASN A 1 83 ? 12.301 20.239 -15.711 1.00 57.00 83 ASN A CA 1
ATOM 657 C C . ASN A 1 83 ? 12.576 18.789 -16.123 1.00 57.00 83 ASN A C 1
ATOM 659 O O . ASN A 1 83 ? 13.592 18.536 -16.748 1.00 57.00 83 ASN A O 1
ATOM 663 N N . ALA A 1 84 ? 11.681 17.833 -15.864 1.00 53.84 84 ALA A N 1
ATOM 664 C CA . ALA A 1 84 ? 11.844 16.442 -16.302 1.00 53.84 84 ALA A CA 1
ATOM 665 C C . ALA A 1 84 ? 11.705 16.265 -17.823 1.00 53.84 84 ALA A C 1
ATOM 667 O O . ALA A 1 84 ? 12.239 15.307 -18.371 1.00 53.84 84 ALA A O 1
ATOM 668 N N . ARG A 1 85 ? 11.019 17.179 -18.525 1.00 50.88 85 ARG A N 1
ATOM 669 C CA . ARG A 1 85 ? 11.029 17.237 -19.997 1.00 50.88 85 ARG A CA 1
ATOM 670 C C . ARG A 1 85 ? 12.332 17.818 -20.549 1.00 50.88 85 ARG A C 1
ATOM 672 O O . ARG A 1 85 ? 12.685 17.504 -21.681 1.00 50.88 85 ARG A O 1
ATOM 679 N N . GLN A 1 86 ? 13.031 18.646 -19.772 1.00 42.22 86 GLN A N 1
ATOM 680 C CA . GLN A 1 86 ? 14.290 19.283 -20.170 1.00 42.22 86 GLN A CA 1
ATOM 681 C C . GLN A 1 86 ? 15.533 18.515 -19.692 1.00 42.22 86 GLN A C 1
ATOM 683 O O . GLN A 1 86 ? 16.587 18.575 -20.324 1.00 42.22 86 GLN A O 1
ATOM 688 N N . ILE A 1 87 ? 15.397 17.713 -18.636 1.00 40.28 87 ILE A N 1
ATOM 689 C CA . ILE A 1 87 ? 16.347 16.677 -18.253 1.00 40.28 87 ILE A CA 1
ATOM 690 C C . ILE A 1 87 ? 16.137 15.536 -19.243 1.00 40.28 87 ILE A C 1
ATOM 692 O O . ILE A 1 87 ? 15.270 14.683 -19.077 1.00 40.28 87 ILE A O 1
ATOM 696 N N . GLN A 1 88 ? 16.953 15.539 -20.296 1.00 41.75 88 GLN A N 1
ATOM 697 C CA . GLN A 1 88 ? 17.374 14.317 -20.968 1.00 41.75 88 GLN A CA 1
ATOM 698 C C . GLN A 1 88 ? 17.806 13.354 -19.868 1.00 41.75 88 GLN A C 1
ATOM 700 O O . GLN A 1 88 ? 18.896 13.475 -19.316 1.00 41.75 88 GLN A O 1
ATOM 705 N N . ILE A 1 89 ? 16.895 12.481 -19.453 1.00 39.28 89 ILE A N 1
ATOM 706 C CA . ILE A 1 89 ? 17.183 11.514 -18.414 1.00 39.28 89 ILE A CA 1
ATOM 707 C C . ILE A 1 89 ? 18.339 10.669 -18.980 1.00 39.28 89 ILE A C 1
ATOM 709 O O . ILE A 1 89 ? 18.178 10.093 -20.062 1.00 39.28 89 ILE A O 1
ATOM 713 N N . PRO A 1 90 ? 19.501 10.568 -18.312 1.00 43.84 90 PRO A N 1
ATOM 714 C CA . PRO A 1 90 ? 20.419 9.473 -18.572 1.00 43.84 90 PRO A CA 1
ATOM 715 C C . PRO A 1 90 ? 19.735 8.222 -18.007 1.00 43.84 90 PRO A C 1
ATOM 717 O O . PRO A 1 90 ? 19.976 7.804 -16.876 1.00 43.84 90 PRO A O 1
ATOM 720 N N . ILE A 1 91 ? 18.741 7.712 -18.741 1.00 46.84 91 ILE A N 1
ATOM 721 C CA . ILE A 1 91 ? 17.925 6.569 -18.333 1.00 46.84 91 ILE A CA 1
ATOM 722 C C . ILE A 1 91 ? 18.862 5.377 -18.380 1.00 46.84 91 ILE A C 1
ATOM 724 O O . ILE A 1 91 ? 19.256 4.955 -19.463 1.00 46.84 91 ILE A O 1
ATOM 728 N N . ARG A 1 92 ? 19.224 4.852 -17.206 1.00 44.19 92 ARG A N 1
ATOM 729 C CA . ARG A 1 92 ? 19.899 3.558 -17.091 1.00 44.19 92 ARG A CA 1
ATOM 730 C C . ARG A 1 92 ? 19.150 2.532 -17.946 1.00 44.19 92 ARG A C 1
ATOM 732 O O . ARG A 1 92 ? 17.934 2.391 -17.814 1.00 44.19 92 ARG A O 1
ATOM 739 N N . ASP A 1 93 ? 19.902 1.846 -18.799 1.00 43.97 93 ASP A N 1
ATOM 740 C CA . ASP A 1 93 ? 19.501 1.033 -19.958 1.00 43.97 93 ASP A CA 1
ATOM 741 C C . ASP A 1 93 ? 18.493 -0.116 -19.717 1.00 43.97 93 ASP A C 1
ATOM 743 O O . ASP A 1 93 ? 18.215 -0.903 -20.615 1.00 43.97 93 ASP A O 1
ATOM 747 N N . THR A 1 94 ? 17.903 -0.254 -18.530 1.00 52.84 94 THR A N 1
ATOM 748 C CA . THR A 1 94 ? 17.133 -1.449 -18.149 1.00 52.84 94 THR A CA 1
ATOM 749 C C . THR A 1 94 ? 15.635 -1.386 -18.486 1.00 52.84 94 THR A C 1
ATOM 751 O O . THR A 1 94 ? 14.951 -2.403 -18.403 1.00 52.84 94 THR A O 1
ATOM 754 N N . PHE A 1 95 ? 15.091 -0.223 -18.874 1.00 43.09 95 PHE A N 1
ATOM 755 C CA . PHE A 1 95 ? 13.642 -0.046 -19.114 1.00 43.09 95 PHE A CA 1
ATOM 756 C C . PHE A 1 95 ? 13.211 -0.078 -20.588 1.00 43.09 95 PHE A C 1
ATOM 758 O O . PHE A 1 95 ? 12.010 -0.145 -20.877 1.00 43.09 95 PHE A O 1
ATOM 765 N N . PHE A 1 96 ? 14.162 -0.106 -21.526 1.00 39.09 96 PHE A N 1
ATOM 766 C CA . PHE A 1 96 ? 13.886 -0.119 -22.963 1.00 39.09 96 PHE A CA 1
ATOM 767 C C . PHE A 1 96 ? 14.831 -1.084 -23.691 1.00 39.09 96 PHE A C 1
ATOM 769 O O . PHE A 1 96 ? 16.042 -0.903 -23.654 1.00 39.09 96 PHE A O 1
ATOM 776 N N . LEU A 1 97 ? 14.293 -2.078 -24.410 1.00 40.28 97 LEU A N 1
ATOM 777 C CA . LEU A 1 97 ? 15.072 -2.789 -25.427 1.00 40.28 97 LEU A CA 1
ATOM 778 C C . LEU A 1 97 ? 15.196 -1.853 -26.631 1.00 40.28 97 LEU A C 1
ATOM 780 O O . LEU A 1 97 ? 14.213 -1.588 -27.326 1.00 40.28 97 LEU A O 1
ATOM 784 N N . VAL A 1 98 ? 16.399 -1.345 -26.886 1.00 41.78 98 VAL A N 1
ATOM 785 C CA . VAL A 1 98 ? 16.716 -0.712 -28.168 1.00 41.78 98 VAL A CA 1
ATOM 786 C C . VAL A 1 98 ? 16.874 -1.833 -29.193 1.00 41.78 98 VAL A C 1
ATOM 788 O O . VAL A 1 98 ? 17.955 -2.385 -29.363 1.00 41.78 98 VAL A O 1
ATOM 791 N N . SER A 1 99 ? 15.778 -2.213 -29.848 1.00 45.59 99 SER A N 1
ATOM 792 C CA . SER A 1 99 ? 15.851 -3.091 -31.016 1.00 45.59 99 SER A CA 1
ATOM 793 C C . SER A 1 99 ? 16.161 -2.239 -32.242 1.00 45.59 99 SER A C 1
ATOM 795 O O . SER A 1 99 ? 15.351 -1.397 -32.635 1.00 45.59 99 SER A O 1
ATOM 797 N N . TYR A 1 100 ? 17.332 -2.445 -32.841 1.00 44.19 100 TYR A N 1
ATOM 798 C CA . TYR A 1 100 ? 17.635 -1.932 -34.173 1.00 44.19 100 TYR A CA 1
ATOM 799 C C . TYR A 1 100 ? 16.949 -2.855 -35.177 1.00 44.19 100 TYR A C 1
ATOM 801 O O . TYR A 1 100 ? 17.365 -3.998 -35.349 1.00 44.19 100 TYR A O 1
ATOM 809 N N . ASP A 1 101 ? 15.860 -2.394 -35.785 1.00 39.69 101 ASP A N 1
ATOM 810 C CA . ASP A 1 101 ? 15.233 -3.125 -36.883 1.00 39.69 101 ASP A CA 1
ATOM 811 C C . ASP A 1 101 ? 16.155 -3.016 -38.106 1.00 39.69 101 ASP A C 1
ATOM 813 O O . ASP A 1 101 ? 16.306 -1.943 -38.692 1.00 39.69 101 ASP A O 1
ATOM 817 N N . SER A 1 102 ? 16.860 -4.097 -38.442 1.00 45.66 102 SER A N 1
ATOM 818 C CA . SER A 1 102 ? 17.793 -4.149 -39.575 1.00 45.66 102 SER A CA 1
ATOM 819 C C . SER A 1 102 ? 17.090 -4.385 -40.918 1.00 45.66 102 SER A C 1
ATOM 821 O O . SER A 1 102 ? 17.741 -4.720 -41.908 1.00 45.66 102 SER A O 1
ATOM 823 N N . LEU A 1 103 ? 15.772 -4.175 -40.987 1.00 50.50 103 LEU A N 1
ATOM 824 C CA . LEU A 1 103 ? 14.967 -4.357 -42.192 1.00 50.50 103 LEU A CA 1
ATOM 825 C C . LEU A 1 103 ? 14.380 -3.037 -42.708 1.00 50.50 103 LEU A C 1
ATOM 827 O O . LEU A 1 103 ? 13.177 -2.911 -42.894 1.00 50.50 103 LEU A O 1
ATOM 831 N N . SER A 1 104 ? 15.226 -2.051 -43.011 1.00 41.22 104 SER A N 1
ATOM 832 C CA . SER A 1 104 ? 14.876 -1.074 -44.051 1.00 41.22 104 SER A CA 1
ATOM 833 C C . SER A 1 104 ? 16.130 -0.496 -44.692 1.00 41.22 104 SER A C 1
ATOM 835 O O . SER A 1 104 ? 16.687 0.520 -44.281 1.00 41.22 104 SER A O 1
ATOM 837 N N . ARG A 1 105 ? 16.594 -1.199 -45.723 1.00 49.91 105 ARG A N 1
ATOM 838 C CA . ARG A 1 105 ? 17.558 -0.702 -46.703 1.00 49.91 105 ARG A CA 1
ATOM 839 C C . ARG A 1 105 ? 16.906 0.507 -47.397 1.00 49.91 105 ARG A C 1
ATOM 841 O O . ARG A 1 105 ? 15.821 0.353 -47.943 1.00 49.91 105 ARG A O 1
ATOM 848 N N . ASN A 1 106 ? 17.577 1.659 -47.372 1.00 49.12 106 ASN A N 1
ATOM 849 C CA . ASN A 1 106 ? 17.184 2.944 -47.977 1.00 49.12 106 ASN A CA 1
ATOM 850 C C . ASN A 1 106 ? 16.101 3.743 -47.230 1.00 49.12 106 ASN A C 1
ATOM 852 O O . ASN A 1 106 ? 14.960 3.783 -47.662 1.00 49.12 106 ASN A O 1
ATOM 856 N N . ASP A 1 107 ? 16.458 4.426 -46.146 1.00 41.88 107 ASP A N 1
ATOM 857 C CA . ASP A 1 107 ? 16.424 5.897 -46.091 1.00 41.88 107 ASP A CA 1
ATOM 858 C C . ASP A 1 107 ? 17.046 6.351 -44.761 1.00 41.88 107 ASP A C 1
ATOM 860 O O . ASP A 1 107 ? 16.999 5.653 -43.749 1.00 41.88 107 ASP A O 1
ATOM 864 N N . SER A 1 108 ? 17.679 7.509 -44.768 1.00 50.50 108 SER A N 1
ATOM 865 C CA . SER A 1 108 ? 18.638 8.014 -43.774 1.00 50.50 108 SER A CA 1
ATOM 866 C C . SER A 1 108 ? 18.054 8.452 -42.417 1.00 50.50 108 SER A C 1
ATOM 868 O O . SER A 1 108 ? 18.624 9.297 -41.730 1.00 50.50 108 SER A O 1
ATOM 870 N N . VAL A 1 109 ? 16.955 7.847 -41.962 1.00 46.84 109 VAL A N 1
ATOM 871 C CA . VAL A 1 109 ? 16.357 8.137 -40.653 1.00 46.84 109 VAL A CA 1
ATOM 872 C C . VAL A 1 109 ? 16.124 6.838 -39.890 1.00 46.84 109 VAL A C 1
ATOM 874 O O . VAL A 1 109 ? 15.063 6.220 -39.963 1.00 46.84 109 VAL A O 1
ATOM 877 N N . LEU A 1 110 ? 17.130 6.431 -39.109 1.00 45.22 110 LEU A N 1
ATOM 878 C CA . LEU A 1 110 ? 16.984 5.397 -38.085 1.00 45.22 110 LEU A CA 1
ATOM 879 C C . LEU A 1 110 ? 15.932 5.861 -37.071 1.00 45.22 110 LEU A C 1
ATOM 881 O O . LEU A 1 110 ? 16.200 6.638 -36.153 1.00 45.22 110 LEU A O 1
ATOM 885 N N . ARG A 1 111 ? 14.696 5.403 -37.252 1.00 43.84 111 ARG A N 1
ATOM 886 C CA . ARG A 1 111 ? 13.576 5.717 -36.373 1.00 43.84 111 ARG A CA 1
ATOM 887 C C . ARG A 1 111 ? 13.753 4.944 -35.067 1.00 43.84 111 ARG A C 1
ATOM 889 O O . ARG A 1 111 ? 13.284 3.815 -34.931 1.00 43.84 111 ARG A O 1
ATOM 896 N N . LYS A 1 112 ? 14.456 5.560 -34.109 1.00 44.88 112 LYS A N 1
ATOM 897 C CA . LYS A 1 112 ? 14.654 5.062 -32.738 1.00 44.88 112 LYS A CA 1
ATOM 898 C C . LYS A 1 112 ? 13.290 4.874 -32.071 1.00 44.88 112 LYS A C 1
ATOM 900 O O . LYS A 1 112 ? 12.742 5.786 -31.459 1.00 44.88 112 LYS A O 1
ATOM 905 N N . THR A 1 113 ? 12.711 3.690 -32.225 1.00 49.97 113 THR A N 1
ATOM 906 C CA . THR A 1 113 ? 11.409 3.361 -31.647 1.00 49.97 113 THR A CA 1
ATOM 907 C C . THR A 1 113 ? 11.650 2.843 -30.238 1.00 49.97 113 THR A C 1
ATOM 909 O O . THR A 1 113 ? 11.843 1.653 -30.012 1.00 49.97 113 THR A O 1
ATOM 912 N N . VAL A 1 114 ? 11.692 3.767 -29.283 1.00 50.69 114 VAL A N 1
ATOM 913 C CA . VAL A 1 114 ? 11.818 3.461 -27.856 1.00 50.69 114 VAL A CA 1
ATOM 914 C C . VAL A 1 114 ? 10.488 2.864 -27.384 1.00 50.69 114 VAL A C 1
ATOM 916 O O . VAL A 1 114 ? 9.522 3.594 -27.166 1.00 50.69 114 VAL A O 1
ATOM 919 N N . ARG A 1 115 ? 10.396 1.532 -27.280 1.00 52.75 115 ARG A N 1
ATOM 920 C CA . ARG A 1 115 ? 9.210 0.857 -26.724 1.00 52.75 115 ARG A CA 1
ATOM 921 C C . ARG A 1 115 ? 9.440 0.544 -25.246 1.00 52.75 115 AR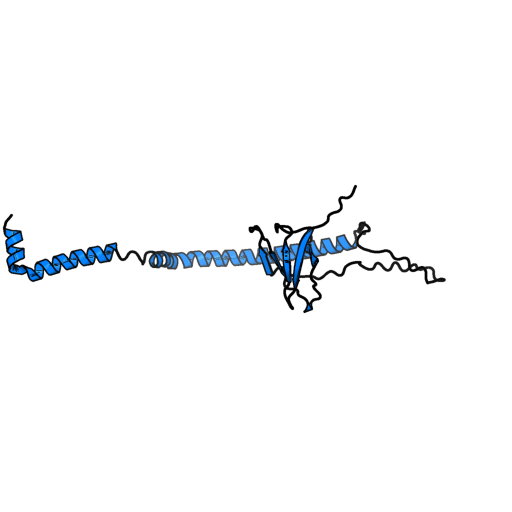G A C 1
ATOM 923 O O . ARG A 1 115 ? 10.402 -0.164 -24.947 1.00 52.75 115 ARG A O 1
ATOM 930 N N . PRO A 1 116 ? 8.594 1.040 -24.324 1.00 53.81 116 PRO A N 1
ATOM 931 C CA . PRO A 1 116 ? 8.701 0.669 -22.920 1.00 53.81 116 PRO A CA 1
ATOM 932 C C . PRO A 1 116 ? 8.479 -0.837 -22.784 1.00 53.81 116 PRO A C 1
ATOM 934 O O . PRO A 1 116 ? 7.473 -1.365 -23.257 1.00 53.81 116 PRO A O 1
ATOM 937 N N . LEU A 1 117 ? 9.419 -1.527 -22.136 1.00 61.22 117 LEU A N 1
ATOM 938 C CA . LEU A 1 117 ? 9.322 -2.964 -21.848 1.00 61.22 117 LEU A CA 1
ATOM 939 C C . LEU A 1 117 ? 8.127 -3.298 -20.943 1.00 61.22 117 LEU A C 1
ATOM 941 O O . LEU A 1 117 ? 7.635 -4.424 -20.948 1.00 61.22 117 LEU A O 1
ATOM 945 N N . PHE A 1 118 ? 7.644 -2.311 -20.186 1.00 68.00 118 PHE A N 1
ATOM 946 C CA . PHE A 1 118 ? 6.600 -2.481 -19.187 1.00 68.00 118 PHE A CA 1
ATOM 947 C C . PHE A 1 118 ? 5.461 -1.486 -19.397 1.00 68.00 118 PHE A C 1
ATOM 949 O O . PHE A 1 118 ? 5.676 -0.295 -19.624 1.00 68.00 118 PHE A O 1
ATOM 956 N N . ARG A 1 119 ? 4.226 -1.979 -19.272 1.00 78.44 119 ARG A N 1
ATOM 957 C CA . ARG A 1 119 ? 3.017 -1.154 -19.223 1.00 78.44 119 ARG A CA 1
ATOM 958 C C . ARG A 1 119 ? 2.706 -0.827 -17.766 1.00 78.44 119 ARG A C 1
ATOM 960 O O . ARG A 1 119 ? 2.422 -1.735 -16.990 1.00 78.44 119 ARG A O 1
ATOM 967 N N . SER A 1 120 ? 2.731 0.452 -17.405 1.00 81.31 120 SER A N 1
ATOM 968 C CA . SER A 1 120 ? 2.332 0.915 -16.075 1.00 81.31 120 SER A CA 1
ATOM 969 C C . SER A 1 120 ? 0.817 1.130 -15.987 1.00 81.31 120 SER A C 1
ATOM 971 O O . SER A 1 120 ? 0.166 1.546 -16.947 1.00 81.31 120 SER A O 1
ATOM 973 N N . LEU A 1 121 ? 0.249 0.820 -14.820 1.00 85.94 121 LEU A N 1
ATOM 974 C CA . LEU A 1 121 ? -1.165 0.996 -14.492 1.00 85.94 121 LEU A CA 1
ATOM 975 C C . LEU A 1 121 ? -1.262 1.788 -13.188 1.00 85.94 121 LEU A C 1
ATOM 977 O O . LEU A 1 121 ? -0.747 1.358 -12.158 1.00 85.94 121 LEU A O 1
ATOM 981 N N . THR A 1 122 ? -1.928 2.941 -13.225 1.00 88.31 122 THR A N 1
ATOM 982 C CA . THR A 1 122 ? -2.108 3.775 -12.031 1.00 88.31 122 THR A CA 1
ATOM 983 C C . THR A 1 122 ? -3.246 3.234 -11.167 1.00 88.31 122 THR A C 1
ATOM 985 O O . THR A 1 122 ? -4.380 3.070 -11.635 1.00 88.31 122 THR A O 1
ATOM 988 N N . ALA A 1 123 ? -2.950 3.004 -9.889 1.00 87.00 123 ALA A N 1
ATOM 989 C CA . ALA A 1 123 ? -3.886 2.508 -8.888 1.00 87.00 123 ALA A CA 1
ATOM 990 C C . ALA A 1 123 ? -3.809 3.348 -7.605 1.00 87.00 123 ALA A C 1
ATOM 992 O O . ALA A 1 123 ? -2.757 3.884 -7.260 1.00 87.00 123 ALA A O 1
ATOM 993 N N . LYS A 1 124 ? -4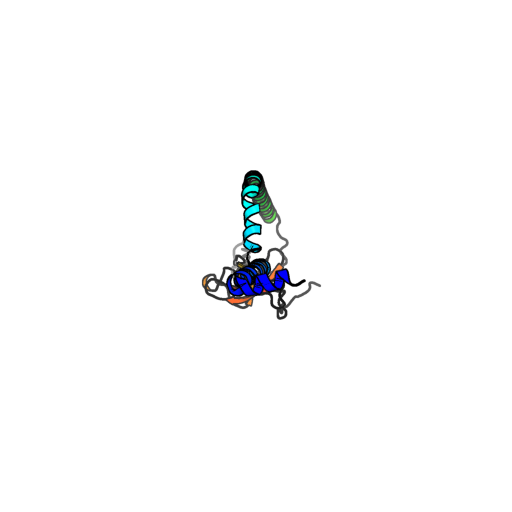.922 3.440 -6.878 1.00 88.50 124 LYS A N 1
ATOM 994 C CA . LYS A 1 124 ? -5.028 4.061 -5.555 1.00 88.50 124 LYS A CA 1
ATOM 995 C C . LYS A 1 124 ? -5.078 2.976 -4.484 1.00 88.50 124 LYS A C 1
ATOM 997 O O . LYS A 1 124 ? -5.814 1.997 -4.620 1.00 88.50 124 LYS A O 1
ATOM 1002 N N . VAL A 1 125 ? -4.332 3.180 -3.401 1.00 91.81 125 VAL A N 1
ATOM 1003 C CA . VAL A 1 125 ? -4.389 2.322 -2.213 1.00 91.81 125 VAL A CA 1
ATOM 1004 C C . VAL A 1 125 ? -5.675 2.620 -1.442 1.00 91.81 125 VAL A C 1
ATOM 1006 O O . VAL A 1 125 ? -5.941 3.760 -1.068 1.00 91.81 125 VAL A O 1
ATOM 1009 N N . VAL A 1 126 ? -6.482 1.586 -1.233 1.00 91.31 126 VAL A N 1
ATOM 1010 C CA . VAL A 1 126 ? -7.756 1.628 -0.500 1.00 91.31 126 VAL A CA 1
ATOM 1011 C C . VAL A 1 126 ? -7.537 1.269 0.962 1.00 91.31 126 VAL A C 1
ATOM 1013 O O . VAL A 1 126 ? -8.134 1.866 1.851 1.00 91.31 126 VAL A O 1
ATOM 1016 N N . LYS A 1 127 ? -6.662 0.293 1.215 1.00 91.38 127 LYS A N 1
ATOM 1017 C CA . LYS A 1 127 ? -6.303 -0.157 2.557 1.00 91.38 127 LYS A CA 1
ATOM 1018 C C . LYS A 1 127 ? -4.826 -0.510 2.593 1.00 91.38 127 LYS A C 1
ATOM 1020 O O . LYS A 1 127 ? -4.320 -1.120 1.654 1.00 91.38 127 LYS A O 1
ATOM 1025 N N . ASN A 1 128 ? -4.162 -0.147 3.681 1.00 92.62 128 ASN A N 1
ATOM 1026 C CA . ASN A 1 128 ? -2.772 -0.486 3.945 1.00 92.62 128 ASN A CA 1
ATOM 1027 C C . ASN A 1 128 ? -2.646 -0.979 5.389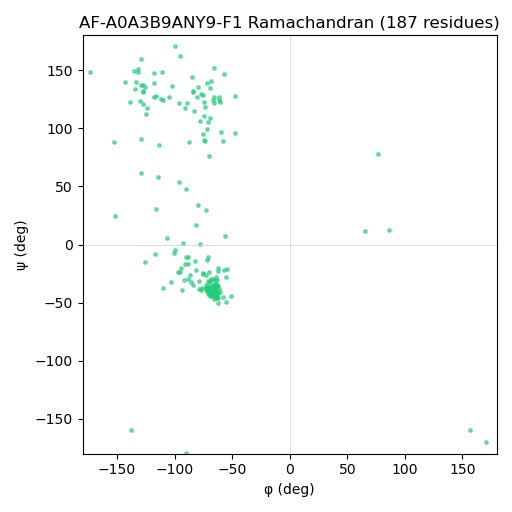 1.00 92.62 128 ASN A C 1
ATOM 1029 O O . ASN A 1 128 ? -3.202 -0.364 6.298 1.00 92.62 128 ASN A O 1
ATOM 1033 N N . SER A 1 129 ? -1.936 -2.082 5.591 1.00 91.44 129 SER A N 1
ATOM 1034 C CA . SER A 1 129 ? -1.538 -2.576 6.906 1.00 91.44 129 SER A CA 1
ATOM 1035 C C . SER A 1 129 ? -0.016 -2.586 6.977 1.00 91.44 129 SER A C 1
ATOM 1037 O O . SER A 1 129 ? 0.624 -3.135 6.084 1.00 91.44 129 SER A O 1
ATOM 1039 N N . VAL A 1 130 ? 0.541 -1.953 8.012 1.00 91.31 130 VAL A N 1
ATOM 1040 C CA . VAL A 1 130 ? 1.998 -1.786 8.194 1.00 91.31 130 VAL A CA 1
ATOM 1041 C C . VAL A 1 130 ? 2.516 -2.297 9.539 1.00 91.31 130 VAL A C 1
ATOM 1043 O O . VAL A 1 130 ? 3.719 -2.447 9.713 1.00 91.31 130 VAL A O 1
ATOM 1046 N N . SER A 1 131 ? 1.631 -2.547 10.505 1.00 90.19 131 SER A N 1
ATOM 1047 C CA . SER A 1 131 ? 1.998 -2.908 11.881 1.00 90.19 131 SER A CA 1
ATOM 1048 C C . SER A 1 131 ? 1.923 -4.407 12.172 1.00 90.19 131 SER A C 1
ATOM 1050 O O . SER A 1 131 ? 2.241 -4.835 13.278 1.00 90.19 131 SER A O 1
ATOM 1052 N N . SER A 1 132 ? 1.462 -5.216 11.218 1.00 87.69 132 SER A N 1
ATOM 1053 C CA . SER A 1 132 ? 1.252 -6.652 11.412 1.00 87.69 132 SER A CA 1
ATOM 1054 C C . SER A 1 132 ? 2.462 -7.460 10.940 1.00 87.69 132 SER A C 1
ATOM 1056 O O . SER A 1 132 ? 3.264 -6.989 10.148 1.00 87.69 132 SER A O 1
ATOM 1058 N N . ALA A 1 133 ? 2.589 -8.714 11.375 1.00 87.38 133 ALA A N 1
ATOM 1059 C CA . ALA A 1 133 ? 3.576 -9.643 10.808 1.00 87.38 133 ALA A CA 1
ATOM 1060 C C . ALA A 1 133 ? 3.311 -9.933 9.311 1.00 87.38 133 ALA A C 1
ATOM 1062 O O . ALA A 1 133 ? 4.225 -10.080 8.499 1.00 87.38 133 ALA A O 1
ATOM 1063 N N . ASN A 1 134 ? 2.030 -9.977 8.943 1.00 92.31 134 ASN A N 1
ATOM 1064 C CA . ASN A 1 134 ? 1.557 -10.252 7.592 1.00 92.31 134 ASN A CA 1
ATOM 1065 C C . ASN A 1 134 ? 0.879 -9.002 7.030 1.00 92.31 134 ASN A C 1
ATOM 1067 O O . ASN A 1 134 ? -0.332 -8.823 7.159 1.00 92.31 134 ASN A O 1
ATOM 1071 N N . ASN A 1 135 ? 1.687 -8.115 6.453 1.00 93.62 135 ASN A N 1
ATOM 1072 C CA . ASN A 1 135 ? 1.238 -6.835 5.917 1.00 93.62 135 ASN A CA 1
ATOM 1073 C C . ASN A 1 135 ? 0.694 -6.974 4.490 1.00 93.62 135 ASN A C 1
ATOM 1075 O O . ASN A 1 135 ? 1.340 -7.536 3.601 1.00 93.62 135 ASN A O 1
ATOM 1079 N N . TRP A 1 136 ? -0.485 -6.402 4.262 1.00 95.44 136 TRP A N 1
ATOM 1080 C CA . TRP A 1 136 ? -1.189 -6.436 2.983 1.00 95.44 136 TRP A CA 1
ATOM 1081 C C . TRP A 1 136 ? -1.666 -5.042 2.586 1.00 95.44 136 TRP A C 1
ATOM 1083 O O . TRP A 1 136 ? -2.049 -4.235 3.438 1.00 95.44 136 TRP A O 1
ATOM 1093 N N . LEU A 1 137 ? -1.706 -4.789 1.279 1.00 94.19 137 LEU A N 1
ATOM 1094 C CA . LEU A 1 137 ? -2.319 -3.608 0.685 1.00 94.19 137 LEU A CA 1
ATOM 1095 C C . LEU A 1 137 ? -3.476 -4.021 -0.221 1.00 94.19 137 LEU A C 1
ATOM 1097 O O . LEU A 1 137 ? -3.441 -5.070 -0.858 1.00 94.19 137 LEU A O 1
ATOM 1101 N N . ILE A 1 138 ? -4.496 -3.178 -0.305 1.00 94.56 138 ILE A N 1
ATOM 1102 C CA . ILE A 1 138 ? -5.597 -3.326 -1.258 1.00 94.56 138 ILE A CA 1
ATOM 1103 C C . ILE A 1 138 ? -5.562 -2.129 -2.193 1.00 94.56 138 ILE A C 1
ATOM 1105 O O . ILE A 1 138 ? -5.572 -0.987 -1.729 1.00 94.56 138 ILE A O 1
ATOM 1109 N N . ILE A 1 139 ? -5.553 -2.384 -3.498 1.00 94.38 139 ILE A N 1
ATOM 1110 C CA . ILE A 1 139 ? -5.603 -1.351 -4.538 1.00 94.38 139 ILE A CA 1
ATOM 1111 C C . ILE A 1 139 ? -6.941 -1.383 -5.277 1.00 94.38 139 ILE A C 1
ATOM 1113 O O . ILE A 1 139 ? -7.530 -2.448 -5.445 1.00 94.38 139 ILE A O 1
ATOM 1117 N N . ASN A 1 140 ? -7.410 -0.226 -5.749 1.00 93.00 140 ASN A N 1
ATOM 1118 C CA . ASN A 1 140 ? -8.672 -0.064 -6.495 1.00 93.00 140 ASN A CA 1
ATOM 1119 C C . ASN A 1 140 ? -8.572 -0.446 -7.987 1.00 93.00 140 ASN A C 1
ATOM 1121 O O . ASN A 1 140 ? -9.167 0.206 -8.853 1.00 93.00 140 ASN A O 1
ATOM 1125 N N . ARG A 1 141 ? -7.742 -1.444 -8.286 1.00 92.00 141 ARG A N 1
ATOM 1126 C CA . ARG A 1 141 ? -7.560 -1.977 -9.631 1.00 92.00 141 ARG A CA 1
ATOM 1127 C C . ARG A 1 141 ? -7.598 -3.483 -9.589 1.00 92.00 141 ARG A C 1
ATOM 1129 O O . ARG A 1 141 ? -7.032 -4.076 -8.671 1.00 92.00 141 ARG A O 1
ATOM 1136 N N . GLY A 1 142 ? -8.234 -4.083 -10.579 1.00 93.25 142 GLY A N 1
ATOM 1137 C CA . GLY A 1 142 ? -8.388 -5.527 -10.673 1.00 93.25 142 GLY A CA 1
ATOM 1138 C C . GLY A 1 142 ? -8.174 -6.060 -12.083 1.00 93.25 142 GLY A C 1
ATOM 1139 O O . GLY A 1 142 ? -7.547 -5.417 -12.930 1.00 93.25 142 GLY A O 1
ATOM 1140 N N . SER A 1 143 ? -8.696 -7.254 -12.343 1.00 95.12 143 SER A N 1
ATOM 1141 C CA . SER A 1 143 ? -8.570 -7.924 -13.635 1.00 95.12 143 SER A CA 1
ATOM 1142 C C . SER A 1 143 ? -9.250 -7.143 -14.760 1.00 95.12 143 SER A C 1
ATOM 1144 O O . SER A 1 143 ? -8.741 -7.155 -15.881 1.00 95.12 143 SER A O 1
ATOM 1146 N N . SER A 1 144 ? -10.325 -6.392 -14.472 1.00 93.44 144 SER A N 1
ATOM 1147 C CA . SER A 1 144 ? -10.985 -5.529 -15.465 1.00 93.44 144 SER A CA 1
ATOM 1148 C C . SER A 1 144 ? -10.078 -4.403 -15.956 1.00 93.44 144 SER A C 1
ATOM 1150 O O . SER A 1 144 ? -10.209 -3.952 -17.089 1.00 93.44 144 SER A O 1
ATOM 1152 N N . ASP A 1 145 ? -9.134 -3.975 -15.117 1.00 89.81 145 ASP A N 1
ATOM 1153 C CA . ASP A 1 145 ? -8.165 -2.923 -15.427 1.00 89.81 145 ASP A CA 1
ATOM 1154 C C . ASP A 1 145 ? -6.855 -3.485 -16.007 1.00 89.81 145 ASP A C 1
ATOM 1156 O O . ASP A 1 145 ? -5.922 -2.737 -16.303 1.00 89.81 145 ASP A O 1
ATOM 1160 N N . GLY A 1 146 ? -6.769 -4.809 -16.172 1.00 90.81 146 GLY A N 1
ATOM 1161 C CA . GLY A 1 146 ? -5.597 -5.505 -16.697 1.00 90.81 146 GLY A CA 1
ATOM 1162 C C . GLY A 1 146 ? -4.536 -5.861 -15.654 1.00 90.81 146 GLY A C 1
ATOM 1163 O O . GLY A 1 146 ? -3.431 -6.251 -16.046 1.00 90.81 146 GLY A O 1
ATOM 1164 N N . VAL A 1 147 ? -4.844 -5.758 -14.354 1.00 93.19 147 VAL A N 1
ATOM 1165 C CA . VAL A 1 147 ? -3.966 -6.265 -13.287 1.00 93.19 147 VAL A CA 1
ATOM 1166 C C . VAL A 1 147 ? -3.940 -7.791 -13.340 1.00 93.19 147 VAL A C 1
ATOM 1168 O O . VAL A 1 147 ? -4.957 -8.438 -13.588 1.00 93.19 147 VAL A O 1
ATOM 1171 N N . ARG A 1 148 ? -2.765 -8.377 -13.116 1.00 94.44 148 ARG A N 1
ATOM 1172 C CA . ARG A 1 148 ? -2.564 -9.826 -13.038 1.00 94.44 148 ARG A CA 1
ATOM 1173 C C . ARG A 1 148 ? -1.800 -10.176 -11.774 1.00 94.44 148 ARG A C 1
ATOM 1175 O O . ARG A 1 148 ? -1.116 -9.333 -11.191 1.00 94.44 148 ARG A O 1
ATOM 1182 N N . THR A 1 149 ? -1.922 -11.432 -11.373 1.00 93.88 149 THR A N 1
ATOM 1183 C CA . THR A 1 149 ? -1.109 -12.006 -10.306 1.00 93.88 149 THR A CA 1
ATOM 1184 C C . THR A 1 149 ? 0.377 -11.869 -10.642 1.00 93.88 149 THR A C 1
ATOM 1186 O O . THR A 1 149 ? 0.758 -11.870 -11.812 1.00 93.88 149 THR A O 1
ATOM 1189 N N . ASP A 1 150 ? 1.191 -11.693 -9.608 1.00 92.88 150 ASP A N 1
ATOM 1190 C CA . ASP A 1 150 ? 2.641 -11.499 -9.648 1.00 92.88 150 ASP A CA 1
ATOM 1191 C C . ASP A 1 150 ? 3.121 -10.202 -10.322 1.00 92.88 150 ASP A C 1
ATOM 1193 O O . ASP A 1 150 ? 4.317 -10.000 -10.528 1.00 92.88 150 ASP A O 1
ATOM 1197 N N . MET A 1 151 ? 2.214 -9.258 -10.597 1.00 91.38 151 MET A N 1
ATOM 1198 C CA . MET A 1 151 ? 2.608 -7.905 -10.989 1.00 91.38 151 MET A CA 1
ATOM 1199 C C . MET A 1 151 ? 3.235 -7.144 -9.817 1.00 91.38 151 MET A C 1
ATOM 1201 O O . MET A 1 151 ? 2.697 -7.117 -8.706 1.00 91.38 151 MET A O 1
ATOM 1205 N N . ALA A 1 152 ? 4.357 -6.477 -10.091 1.00 90.88 152 ALA A N 1
ATOM 1206 C CA . ALA A 1 152 ? 5.016 -5.595 -9.138 1.00 90.88 152 ALA A CA 1
ATOM 1207 C C . ALA A 1 152 ? 4.219 -4.298 -8.943 1.00 90.88 152 ALA A C 1
ATOM 1209 O O . ALA A 1 152 ? 3.725 -3.696 -9.899 1.00 90.88 152 ALA A O 1
ATOM 1210 N N . VAL A 1 153 ? 4.134 -3.849 -7.695 1.00 91.00 153 VAL A N 1
ATOM 1211 C CA . VAL A 1 153 ? 3.505 -2.587 -7.307 1.00 91.00 153 VAL A CA 1
ATOM 1212 C C . VAL A 1 153 ? 4.595 -1.628 -6.859 1.00 91.00 153 VAL A C 1
ATOM 1214 O O . VAL A 1 153 ? 5.384 -1.939 -5.966 1.00 91.00 153 VAL A O 1
ATOM 1217 N N . LEU A 1 154 ? 4.635 -0.464 -7.499 1.00 90.56 154 LEU A N 1
ATOM 1218 C CA . LEU A 1 154 ? 5.681 0.542 -7.347 1.00 90.56 154 LEU A CA 1
ATOM 1219 C C . LEU A 1 154 ? 5.074 1.836 -6.794 1.00 90.56 154 LEU A C 1
ATOM 1221 O O . LEU A 1 154 ? 3.996 2.252 -7.222 1.00 90.56 154 LEU A O 1
ATOM 1225 N N . SER A 1 155 ? 5.776 2.477 -5.866 1.00 85.38 155 SER A N 1
ATOM 1226 C CA . SER A 1 155 ? 5.597 3.881 -5.501 1.00 85.38 155 SER A CA 1
ATOM 1227 C C . SER A 1 155 ? 6.678 4.727 -6.190 1.00 85.38 155 SER A C 1
ATOM 1229 O O . SER A 1 155 ? 7.634 4.176 -6.742 1.00 85.38 155 SER A O 1
ATOM 1231 N N . PRO A 1 156 ? 6.579 6.067 -6.144 1.00 81.31 156 PRO A N 1
ATOM 1232 C CA . PRO A 1 156 ? 7.654 6.944 -6.612 1.00 81.31 156 PRO A CA 1
ATOM 1233 C C . PRO A 1 156 ? 9.005 6.715 -5.913 1.00 81.31 156 PRO A C 1
ATOM 1235 O O . PRO A 1 156 ? 10.039 7.080 -6.459 1.00 81.31 156 PRO A O 1
ATOM 1238 N N . GLU A 1 157 ? 8.993 6.124 -4.717 1.00 80.81 157 GLU A N 1
ATOM 1239 C CA . GLU A 1 157 ? 10.176 5.889 -3.882 1.00 80.81 157 GLU A CA 1
ATOM 1240 C C . GLU A 1 157 ? 10.780 4.491 -4.091 1.00 80.81 157 GLU A C 1
ATOM 1242 O O . GLU A 1 157 ? 11.948 4.277 -3.776 1.00 80.81 157 GLU A O 1
ATOM 1247 N N . GLY A 1 158 ? 10.018 3.532 -4.630 1.00 83.31 158 GLY A N 1
ATOM 1248 C CA . GLY A 1 158 ? 10.511 2.177 -4.869 1.00 83.31 158 GLY A CA 1
ATOM 1249 C C . GLY A 1 158 ? 9.425 1.103 -4.938 1.00 83.31 158 GLY A C 1
ATOM 1250 O O . GLY A 1 158 ? 8.252 1.369 -5.186 1.00 83.31 158 GLY A O 1
ATOM 1251 N N . ILE A 1 159 ? 9.828 -0.154 -4.740 1.00 89.38 159 ILE A N 1
ATOM 1252 C CA . ILE A 1 159 ? 8.922 -1.310 -4.762 1.00 89.38 159 ILE A CA 1
ATOM 1253 C C . ILE A 1 159 ? 8.133 -1.368 -3.450 1.00 89.38 159 ILE A C 1
ATOM 1255 O O . ILE A 1 159 ? 8.711 -1.337 -2.369 1.00 89.38 159 ILE A O 1
ATOM 1259 N N . VAL A 1 160 ? 6.810 -1.498 -3.553 1.00 91.25 160 VAL A N 1
ATOM 1260 C CA . VAL A 1 160 ? 5.886 -1.577 -2.408 1.00 91.25 160 VAL A CA 1
ATOM 1261 C C . VAL A 1 160 ? 5.423 -3.008 -2.150 1.00 91.25 160 VAL A C 1
ATOM 1263 O O . VAL A 1 160 ? 5.165 -3.383 -1.003 1.00 91.25 160 VAL A O 1
ATOM 1266 N N . GLY A 1 161 ? 5.306 -3.825 -3.199 1.00 93.12 161 GLY A N 1
ATOM 1267 C CA . GLY A 1 161 ? 4.828 -5.194 -3.058 1.00 93.12 161 GLY A CA 1
ATOM 1268 C C . GLY A 1 161 ? 4.543 -5.908 -4.372 1.00 93.12 161 GLY A C 1
ATOM 1269 O O . GLY A 1 161 ? 4.872 -5.418 -5.452 1.00 93.12 161 GLY A O 1
ATOM 1270 N N . ILE A 1 162 ? 3.908 -7.075 -4.260 1.00 94.88 162 ILE A N 1
ATOM 1271 C CA . ILE A 1 162 ? 3.541 -7.945 -5.386 1.00 94.88 162 ILE A CA 1
ATOM 1272 C C . ILE A 1 162 ? 2.049 -8.285 -5.295 1.00 94.88 162 ILE A C 1
ATOM 1274 O O . ILE A 1 162 ? 1.562 -8.682 -4.233 1.00 94.88 162 ILE A O 1
ATOM 1278 N N . ALA A 1 163 ? 1.307 -8.133 -6.393 1.00 95.25 163 ALA A N 1
ATOM 1279 C CA . ALA A 1 163 ? -0.101 -8.515 -6.469 1.00 95.25 163 ALA A CA 1
ATOM 1280 C C . ALA A 1 163 ? -0.250 -10.040 -6.342 1.00 95.25 163 ALA A C 1
ATOM 1282 O O . ALA A 1 163 ? 0.307 -10.787 -7.138 1.00 95.25 163 ALA A O 1
ATOM 1283 N N . ARG A 1 164 ? -1.004 -10.520 -5.348 1.00 95.06 164 ARG A N 1
ATOM 1284 C CA . ARG A 1 164 ? -1.181 -11.965 -5.096 1.00 95.06 164 ARG A CA 1
ATOM 1285 C C . ARG A 1 164 ? -2.578 -12.463 -5.411 1.00 95.06 164 ARG A C 1
ATOM 1287 O O . ARG A 1 164 ? -2.718 -13.569 -5.914 1.00 95.06 164 ARG A O 1
ATOM 1294 N N . HIS A 1 165 ? -3.595 -11.663 -5.118 1.00 95.38 165 HIS A N 1
ATOM 1295 C CA . HIS A 1 165 ? -4.969 -11.984 -5.484 1.00 95.38 165 HIS A CA 1
ATOM 1296 C C . HIS A 1 165 ? -5.563 -10.806 -6.234 1.00 95.38 165 HIS A C 1
ATOM 1298 O O . HIS A 1 165 ? -5.440 -9.665 -5.796 1.00 95.38 165 HIS A O 1
ATOM 1304 N N . VAL A 1 166 ? -6.200 -11.088 -7.362 1.00 96.44 166 VAL A N 1
ATOM 1305 C CA . VAL A 1 166 ? -6.773 -10.079 -8.248 1.00 96.44 166 VAL A CA 1
ATOM 1306 C C . VAL A 1 166 ? -8.243 -10.417 -8.446 1.00 96.44 166 VAL A C 1
ATOM 1308 O O . VAL A 1 166 ? -8.579 -11.431 -9.052 1.00 96.44 166 VAL A O 1
ATOM 1311 N N . SER A 1 167 ? -9.114 -9.569 -7.918 1.00 95.38 167 SER A N 1
ATOM 1312 C CA . SER A 1 167 ? -10.554 -9.588 -8.178 1.00 95.38 167 SER A CA 1
ATOM 1313 C C . SER A 1 167 ? -10.873 -8.700 -9.386 1.00 95.38 167 SER A C 1
ATOM 1315 O O . SER A 1 167 ? -9.974 -8.094 -9.964 1.00 95.38 167 SER A O 1
ATOM 1317 N N . SER A 1 168 ? -12.147 -8.575 -9.769 1.00 94.88 168 SER A N 1
ATOM 1318 C CA . SER A 1 168 ? -12.556 -7.733 -10.906 1.00 94.88 168 SER A CA 1
ATOM 1319 C C . SER A 1 168 ? -12.088 -6.280 -10.774 1.00 94.88 168 SER A C 1
ATOM 1321 O O . SER A 1 168 ? -11.446 -5.776 -11.687 1.00 94.88 168 SER A O 1
ATOM 1323 N N . HIS A 1 169 ? -12.332 -5.646 -9.622 1.00 93.12 169 HIS A N 1
ATOM 1324 C CA . HIS A 1 169 ? -12.066 -4.213 -9.395 1.00 93.12 169 HIS A CA 1
ATOM 1325 C C . HIS A 1 169 ? -11.019 -3.911 -8.317 1.00 93.12 169 HIS A C 1
ATOM 1327 O O . HIS A 1 169 ? -10.630 -2.760 -8.135 1.00 93.12 169 HIS A O 1
ATOM 1333 N N . PHE A 1 170 ? -10.570 -4.926 -7.582 1.00 94.31 170 PHE A N 1
ATOM 1334 C CA . PHE A 1 170 ? -9.611 -4.759 -6.494 1.00 94.31 170 PHE A CA 1
ATOM 1335 C C . PHE A 1 170 ? -8.541 -5.831 -6.561 1.00 94.31 170 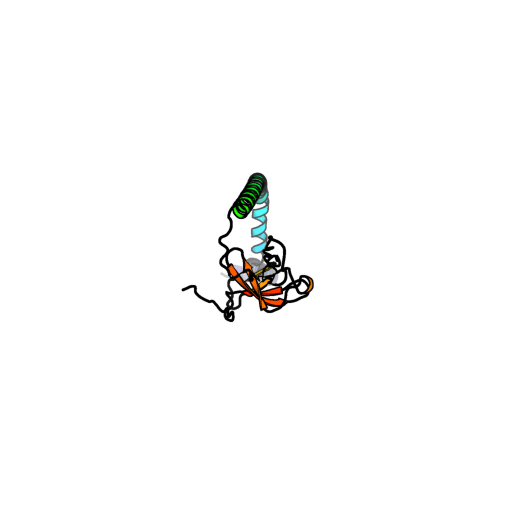PHE A C 1
ATOM 1337 O O . PHE A 1 170 ? -8.818 -6.960 -6.959 1.00 94.31 170 PHE A O 1
ATOM 1344 N N . SER A 1 171 ? -7.340 -5.495 -6.105 1.00 96.44 171 SER A N 1
ATOM 1345 C CA . SER A 1 171 ? -6.256 -6.461 -5.967 1.00 96.44 171 SER A CA 1
ATOM 1346 C C . SER A 1 171 ? -5.655 -6.383 -4.579 1.00 96.44 171 SER A C 1
ATOM 1348 O O . SER A 1 171 ? -5.419 -5.298 -4.042 1.00 96.44 171 SER A O 1
ATOM 1350 N N . LEU A 1 172 ? -5.403 -7.556 -4.015 1.00 96.38 172 LEU A N 1
ATOM 1351 C CA . LEU A 1 172 ? -4.664 -7.753 -2.787 1.00 96.38 172 LEU A CA 1
ATOM 1352 C C . LEU A 1 172 ? -3.178 -7.891 -3.122 1.00 96.38 172 LEU A C 1
ATOM 1354 O O . LEU A 1 172 ? -2.755 -8.781 -3.867 1.00 96.38 172 LEU A O 1
ATOM 1358 N N . VAL A 1 173 ? -2.389 -7.009 -2.537 1.00 96.50 173 VAL A N 1
ATOM 1359 C CA . VAL A 1 173 ? -0.955 -6.871 -2.753 1.00 96.50 173 VAL A CA 1
ATOM 1360 C C . VAL A 1 173 ? -0.245 -7.280 -1.472 1.00 96.50 173 VAL A C 1
ATOM 1362 O O . VAL A 1 173 ? -0.525 -6.753 -0.396 1.00 96.50 173 VAL A O 1
ATOM 1365 N N . MET A 1 174 ? 0.676 -8.230 -1.585 1.00 95.88 174 MET A N 1
ATOM 1366 C CA . MET A 1 174 ? 1.576 -8.598 -0.500 1.00 95.88 174 MET A CA 1
ATOM 1367 C C . MET A 1 174 ? 2.621 -7.498 -0.353 1.00 95.88 174 MET A C 1
ATOM 1369 O O . MET A 1 174 ? 3.357 -7.226 -1.303 1.00 95.8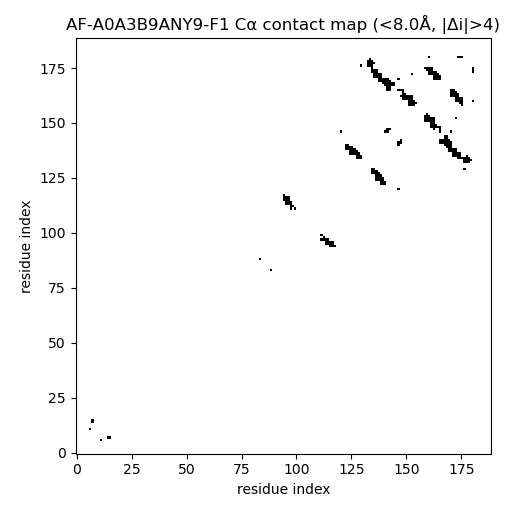8 174 MET A O 1
ATOM 1373 N N . SER A 1 175 ? 2.663 -6.854 0.813 1.00 94.38 175 SER A N 1
ATOM 1374 C CA . SER A 1 175 ? 3.655 -5.816 1.097 1.00 94.38 175 SER A CA 1
ATOM 1375 C C . SER A 1 175 ? 5.062 -6.409 1.128 1.00 94.38 175 SER A C 1
ATOM 1377 O O . SER A 1 175 ? 5.243 -7.552 1.547 1.00 94.38 175 SER A O 1
ATOM 1379 N N . VAL A 1 176 ? 6.071 -5.603 0.797 1.00 93.25 176 VAL A N 1
ATOM 1380 C CA . VAL A 1 176 ? 7.481 -5.908 1.109 1.00 93.25 176 VAL A CA 1
ATOM 1381 C C . VAL A 1 176 ? 7.680 -6.164 2.611 1.00 93.25 176 VAL A C 1
ATOM 1383 O O . VAL A 1 176 ? 8.545 -6.943 2.991 1.00 93.25 176 VAL A O 1
ATOM 1386 N N . LEU A 1 177 ? 6.839 -5.571 3.467 1.00 93.25 177 LEU A N 1
ATOM 1387 C CA . LEU A 1 177 ? 6.860 -5.764 4.921 1.00 93.25 177 LEU A CA 1
ATOM 1388 C C . LEU A 1 177 ? 6.223 -7.087 5.380 1.00 93.25 177 LEU A C 1
ATOM 1390 O O . LEU A 1 177 ? 6.093 -7.321 6.580 1.00 93.25 177 LEU A O 1
ATOM 1394 N N . HIS A 1 178 ? 5.734 -7.926 4.468 1.00 94.81 178 HIS A N 1
ATOM 1395 C CA . HIS A 1 178 ? 5.174 -9.225 4.822 1.00 94.81 178 HIS A CA 1
ATOM 1396 C C . HIS A 1 178 ? 6.302 -10.236 5.058 1.00 94.81 178 HIS A C 1
ATOM 1398 O O . HIS A 1 178 ? 7.188 -10.383 4.223 1.00 94.81 178 HIS A O 1
ATOM 1404 N N . GLN A 1 179 ? 6.219 -11.034 6.127 1.00 92.56 179 GLN A N 1
ATOM 1405 C CA . GLN A 1 179 ? 7.231 -12.055 6.468 1.00 92.56 179 GLN A CA 1
ATOM 1406 C C . GLN A 1 179 ? 7.560 -13.079 5.364 1.00 92.56 179 GLN A C 1
ATOM 1408 O O . GLN A 1 179 ? 8.601 -13.724 5.409 1.00 92.56 179 GLN A O 1
ATOM 1413 N N . GLN A 1 180 ? 6.672 -13.262 4.386 1.00 92.56 180 GLN A N 1
ATOM 1414 C CA . GLN A 1 180 ? 6.822 -14.237 3.304 1.00 92.56 180 GLN A CA 1
ATOM 1415 C C . GLN A 1 180 ? 7.165 -13.572 1.963 1.00 92.56 180 GLN A C 1
ATOM 1417 O O . GLN A 1 180 ? 7.210 -14.256 0.937 1.00 92.56 180 GLN A O 1
ATOM 1422 N N . ALA A 1 181 ? 7.389 -12.255 1.948 1.00 90.88 181 ALA A N 1
ATOM 1423 C CA . ALA A 1 181 ? 7.779 -11.538 0.747 1.00 90.88 181 ALA A CA 1
ATOM 1424 C C . ALA A 1 181 ? 9.180 -11.986 0.303 1.00 90.88 181 ALA A C 1
ATOM 1426 O O . ALA A 1 181 ? 10.145 -11.924 1.063 1.00 90.88 181 ALA A O 1
ATOM 1427 N N . LYS A 1 182 ? 9.288 -12.446 -0.946 1.00 90.62 182 LYS A N 1
ATOM 1428 C CA . LYS A 1 182 ? 10.555 -12.820 -1.584 1.00 90.62 182 LYS A CA 1
ATOM 1429 C C . LYS A 1 182 ? 10.700 -12.015 -2.865 1.00 90.62 182 LYS A C 1
ATOM 1431 O O . LYS A 1 182 ? 9.872 -12.146 -3.762 1.00 90.62 182 LYS A O 1
ATOM 1436 N N . ILE A 1 183 ? 11.731 -11.178 -2.929 1.00 88.12 183 ILE A N 1
ATOM 1437 C CA . ILE A 1 183 ? 12.011 -10.309 -4.073 1.00 88.12 183 ILE A CA 1
ATOM 1438 C C . ILE A 1 183 ? 13.475 -10.492 -4.445 1.00 88.12 183 ILE A C 1
ATOM 1440 O O . ILE A 1 183 ? 14.361 -10.318 -3.611 1.00 88.12 183 ILE A O 1
ATOM 1444 N N . SER A 1 184 ? 13.722 -10.865 -5.696 1.00 87.75 184 SER A N 1
ATOM 1445 C CA . SER A 1 184 ? 15.073 -10.953 -6.239 1.00 87.75 184 SER A CA 1
ATOM 1446 C C . SER A 1 184 ? 15.606 -9.550 -6.511 1.00 87.75 184 SER A C 1
ATOM 1448 O O . SER A 1 184 ? 14.951 -8.755 -7.183 1.00 87.75 184 SER A O 1
ATOM 1450 N N . VAL A 1 185 ? 16.801 -9.254 -6.005 1.00 85.69 185 VAL A N 1
ATOM 1451 C CA . VAL A 1 185 ? 17.481 -7.971 -6.207 1.00 85.69 185 VAL A CA 1
ATOM 1452 C C . VAL A 1 185 ? 18.869 -8.246 -6.769 1.00 85.69 185 VAL A C 1
ATOM 1454 O O . VAL A 1 185 ? 19.568 -9.135 -6.288 1.00 85.69 185 VAL A O 1
ATOM 1457 N N . ALA A 1 186 ? 19.262 -7.478 -7.782 1.00 89.31 186 ALA A N 1
ATOM 1458 C CA . ALA A 1 186 ? 20.631 -7.435 -8.276 1.00 89.31 186 ALA A CA 1
ATOM 1459 C C . ALA A 1 186 ? 21.280 -6.136 -7.791 1.00 89.31 186 ALA A C 1
ATOM 1461 O O . ALA A 1 186 ? 20.725 -5.053 -7.991 1.00 89.31 186 ALA A O 1
ATOM 1462 N N . LEU A 1 187 ? 22.436 -6.247 -7.140 1.00 84.12 187 LEU A N 1
ATOM 1463 C CA . LEU A 1 187 ? 23.219 -5.088 -6.731 1.00 84.12 187 LEU A CA 1
ATOM 1464 C C . LEU A 1 187 ? 24.093 -4.644 -7.911 1.00 84.12 187 LEU A C 1
ATOM 1466 O O . LEU A 1 187 ? 24.742 -5.494 -8.526 1.00 84.12 187 LEU A O 1
ATOM 1470 N N . PRO A 1 188 ? 24.115 -3.347 -8.253 1.00 78.50 188 PRO A N 1
ATOM 1471 C CA . PRO A 1 188 ? 25.099 -2.844 -9.196 1.00 78.50 188 PRO A CA 1
ATOM 1472 C C . PRO A 1 188 ? 26.495 -2.974 -8.568 1.00 78.50 188 PRO A C 1
ATOM 1474 O O . PRO A 1 188 ? 26.693 -2.541 -7.433 1.00 78.50 188 PRO A O 1
ATOM 1477 N N . MET A 1 189 ? 27.413 -3.609 -9.301 1.00 61.22 189 MET A N 1
ATOM 1478 C CA . MET A 1 189 ? 28.855 -3.602 -9.018 1.00 61.22 189 MET A CA 1
ATOM 1479 C C . MET A 1 189 ? 29.455 -2.229 -9.314 1.00 61.22 189 MET A C 1
ATOM 1481 O O . MET A 1 189 ? 28.963 -1.573 -10.265 1.00 61.22 189 MET A O 1
#

Solvent-accessible surface area (backbone atoms only — not comparable 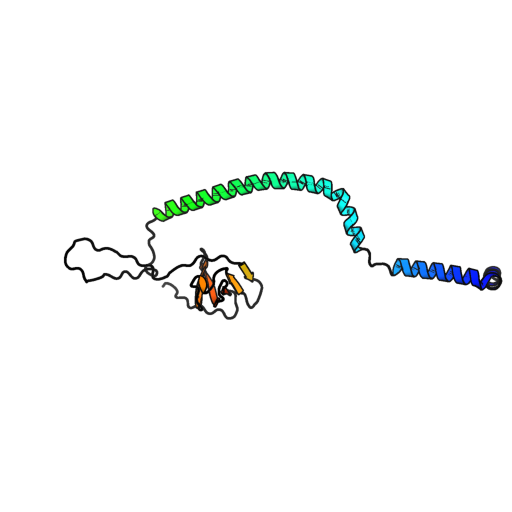to full-atom values): 11487 Å² total; per-residue (Å²): 134,60,70,67,58,51,52,44,66,75,43,32,72,62,52,53,48,53,52,49,49,53,51,51,50,52,47,49,67,66,70,59,76,83,57,73,75,61,58,69,55,58,72,46,62,75,55,40,65,65,50,50,59,53,46,57,54,52,51,57,54,48,50,53,54,50,51,53,51,50,50,52,51,50,51,53,50,50,50,49,50,54,48,54,70,68,45,79,68,87,67,70,76,84,57,44,66,83,70,80,79,88,82,64,87,90,67,101,64,86,77,83,66,81,47,68,74,66,87,86,79,94,67,53,79,75,44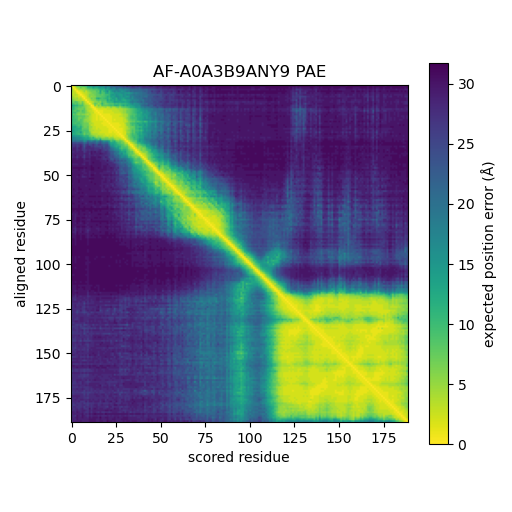,78,48,84,89,49,69,74,14,41,33,32,29,66,39,5,45,79,76,69,50,51,66,73,39,79,39,71,53,100,90,43,81,49,28,34,27,67,45,61,40,62,56,34,24,40,23,42,20,64,69,15,82,81,58,81,79,92,81,84,79,87,128